Protein AF-Q08M78-F1 (afdb_monomer_lite)

Secondary structure (DSSP, 8-state):
----SSSPPS------SSSSSS-------SSS--------SSTTS---PPP-PPSS----SS-HHHHS-EEEEEEEE-S--GGGBSS--EEETTEEE----PPBSBSBTTEEEEE-TT-TTHHHHHHHHHEEEGGGTEEESSEEEEESS-TT--STTT-SSSEES-SSSTTS--EESEE-TT--EES--EEEEESSTTTTTTTSS-TTTT---------

Radius of gyration: 21.29 Å; chains: 1; bounding box: 48×62×45 Å

pLDDT: mean 77.02, std 20.0, range [26.12, 98.19]

Structure (mmCIF, N/CA/C/O backbone):
data_AF-Q08M78-F1
#
_entry.id   AF-Q08M78-F1
#
loop_
_atom_site.group_PDB
_atom_site.id
_atom_site.type_symbol
_atom_site.label_atom_id
_atom_site.label_alt_id
_atom_site.label_comp_id
_atom_site.label_asym_id
_atom_site.label_entity_id
_atom_site.label_seq_id
_atom_site.pdbx_PDB_ins_code
_atom_site.Cartn_x
_atom_site.Cartn_y
_atom_site.Cartn_z
_atom_site.occupancy
_atom_site.B_iso_or_equiv
_atom_site.auth_seq_id
_atom_site.auth_comp_id
_atom_site.auth_asym_id
_atom_site.auth_atom_id
_atom_site.pdbx_PDB_model_num
ATOM 1 N N . CYS A 1 1 ? -11.935 13.602 24.716 1.00 31.08 1 CYS A N 1
ATOM 2 C CA . CYS A 1 1 ? -10.629 13.029 24.350 1.00 31.08 1 CYS A CA 1
ATOM 3 C C . CYS A 1 1 ? -9.732 14.173 23.914 1.00 31.08 1 CYS A C 1
ATOM 5 O O . CYS A 1 1 ? -10.159 14.971 23.088 1.00 31.08 1 CYS A O 1
ATOM 7 N N . ASN A 1 2 ? -8.574 14.328 24.555 1.00 26.12 2 ASN A N 1
ATOM 8 C CA . ASN A 1 2 ? -7.599 15.345 24.181 1.00 26.12 2 ASN A CA 1
ATOM 9 C C . ASN A 1 2 ? -6.792 14.745 23.025 1.00 26.12 2 ASN A C 1
ATOM 11 O O . ASN A 1 2 ? -5.938 13.895 23.253 1.00 26.12 2 ASN A O 1
ATOM 15 N N . HIS A 1 3 ? -7.174 15.070 21.792 1.00 33.94 3 HIS A N 1
ATOM 16 C CA . HIS A 1 3 ? -6.459 14.629 20.598 1.00 33.94 3 HIS A CA 1
ATOM 17 C C . HIS A 1 3 ? -5.293 15.594 20.401 1.00 33.94 3 HIS A C 1
ATOM 19 O O . HIS A 1 3 ? -5.475 16.701 19.905 1.00 33.94 3 HIS A O 1
ATOM 25 N N . SER A 1 4 ? -4.111 15.212 20.874 1.00 33.28 4 SER A N 1
ATOM 26 C CA . SER A 1 4 ? -2.884 16.014 20.823 1.00 33.28 4 SER A CA 1
ATOM 27 C C . SER A 1 4 ? -2.234 16.080 19.433 1.00 33.28 4 SER A C 1
ATOM 29 O O . SER A 1 4 ? -1.039 16.339 19.341 1.00 33.28 4 SER A O 1
ATOM 31 N N . ASP A 1 5 ? -3.004 15.905 18.358 1.00 43.91 5 ASP A N 1
ATOM 32 C CA . ASP A 1 5 ? -2.502 15.914 16.985 1.00 43.91 5 ASP A CA 1
ATOM 33 C C . ASP A 1 5 ? -3.075 17.087 16.192 1.00 43.91 5 ASP A C 1
ATOM 35 O O . ASP A 1 5 ? -4.264 17.392 16.238 1.00 43.91 5 ASP A O 1
ATOM 39 N N . ALA A 1 6 ? -2.202 17.750 15.434 1.00 45.41 6 ALA A N 1
ATOM 40 C CA . ALA A 1 6 ? -2.459 18.973 14.674 1.00 45.41 6 ALA A CA 1
ATOM 41 C C . ALA A 1 6 ? -3.387 18.797 13.446 1.00 45.41 6 ALA A C 1
ATOM 43 O O . ALA A 1 6 ? -3.328 19.596 12.508 1.00 45.41 6 ALA A O 1
ATOM 44 N N . ALA A 1 7 ? -4.236 17.767 13.424 1.00 42.34 7 ALA A N 1
ATOM 45 C CA . ALA A 1 7 ? -5.315 17.648 12.456 1.00 42.34 7 ALA A CA 1
ATOM 46 C C . ALA A 1 7 ? -6.571 18.314 13.046 1.00 42.34 7 ALA A C 1
ATOM 48 O O . ALA A 1 7 ? -7.037 17.893 14.107 1.00 42.34 7 ALA A O 1
ATOM 49 N N . PRO A 1 8 ? -7.124 19.365 12.410 1.00 38.44 8 PRO A N 1
ATOM 50 C CA . PRO A 1 8 ? -8.350 19.974 12.902 1.00 38.44 8 PRO A CA 1
ATOM 51 C C . PRO A 1 8 ? -9.459 18.908 12.937 1.00 38.44 8 PRO A C 1
ATOM 53 O O . PRO A 1 8 ? -9.607 18.165 11.963 1.00 38.44 8 PRO A O 1
ATOM 56 N N . PRO A 1 9 ? -10.224 18.791 14.039 1.00 41.59 9 PRO A N 1
ATOM 57 C CA . PRO A 1 9 ? -11.303 17.814 14.139 1.00 41.59 9 PRO A CA 1
ATOM 58 C C . PRO A 1 9 ? -12.280 17.992 12.968 1.00 41.59 9 PRO A C 1
ATOM 60 O O . PRO A 1 9 ? -12.693 19.117 12.691 1.00 41.59 9 PRO A O 1
ATOM 63 N N . LEU A 1 10 ? -12.669 16.884 12.311 1.00 44.69 10 LEU A N 1
ATOM 64 C CA . LEU A 1 10 ? -13.596 16.862 11.158 1.00 44.69 10 LEU A CA 1
ATOM 65 C C . LEU A 1 10 ? -14.871 17.685 11.423 1.00 44.69 10 LEU A C 1
ATOM 67 O O . LEU A 1 10 ? -15.385 18.361 10.537 1.00 44.69 10 LEU A O 1
ATOM 71 N N . ALA A 1 11 ? -15.339 17.636 12.670 1.00 42.59 11 ALA A N 1
ATOM 72 C CA . ALA A 1 11 ? -16.104 18.657 13.373 1.00 42.59 11 ALA A CA 1
ATOM 73 C C . ALA A 1 11 ? -16.166 18.239 14.854 1.00 42.59 11 ALA A C 1
ATOM 75 O O . ALA A 1 11 ? -16.338 17.058 15.155 1.00 42.59 11 ALA A O 1
ATOM 76 N N . GLN A 1 12 ? -16.075 19.181 15.795 1.00 40.78 12 GLN A N 1
ATOM 77 C CA . GLN A 1 12 ? -16.478 18.953 17.186 1.00 40.78 12 GLN A CA 1
ATOM 78 C C . GLN A 1 12 ? -17.570 19.966 17.512 1.00 40.78 12 GLN A C 1
ATOM 80 O O . GLN A 1 12 ? -17.320 21.166 17.556 1.00 40.78 12 GLN A O 1
ATOM 85 N N . SER A 1 13 ? -18.798 19.487 17.696 1.00 40.72 13 SER A N 1
ATOM 86 C CA . SER A 1 13 ? -19.936 20.327 18.060 1.00 40.72 13 SER A CA 1
ATOM 87 C C . SER A 1 13 ? -20.569 19.793 19.336 1.00 40.72 13 SER A C 1
ATOM 89 O O . SER A 1 13 ? -20.851 18.602 19.445 1.00 40.72 13 SER A O 1
ATOM 91 N N . ALA A 1 14 ? -20.791 20.686 20.296 1.00 40.28 14 ALA A N 1
ATOM 92 C CA . ALA A 1 14 ? -21.739 20.492 21.380 1.00 40.28 14 ALA A CA 1
ATOM 93 C C . ALA A 1 14 ? -22.957 21.360 21.037 1.00 40.28 14 ALA A C 1
ATOM 95 O O . ALA A 1 14 ? -22.934 22.571 21.247 1.00 40.28 14 ALA A O 1
ATOM 96 N N . GLY A 1 15 ? -23.983 20.771 20.415 1.00 39.97 15 GLY A N 1
ATOM 97 C CA . GLY A 1 15 ? -25.080 21.552 19.841 1.00 39.97 15 GLY A CA 1
ATOM 98 C C . GLY A 1 15 ? -26.332 20.744 19.501 1.00 39.97 15 GLY A C 1
ATOM 99 O O . GLY A 1 15 ? -26.271 19.578 19.109 1.00 39.97 15 GLY A O 1
ATOM 100 N N . SER A 1 16 ? -27.479 21.401 19.676 1.00 44.47 16 SER A N 1
ATOM 101 C CA . SER A 1 16 ? -28.828 20.868 19.906 1.00 44.47 16 SER A CA 1
ATOM 102 C C . SER A 1 16 ? -29.602 20.443 18.651 1.00 44.47 16 SER A C 1
ATOM 104 O O . SER A 1 16 ? -30.757 20.830 18.470 1.00 44.47 16 SER A O 1
ATOM 106 N N . CYS A 1 17 ? -29.015 19.629 17.774 1.00 45.56 17 CYS A N 1
ATOM 107 C CA . CYS A 1 17 ? -29.814 18.914 16.768 1.00 45.56 17 CYS A CA 1
ATOM 108 C C . CYS A 1 17 ? -30.304 17.584 17.355 1.00 45.56 17 CYS A C 1
ATOM 110 O O . CYS A 1 17 ? -29.845 16.505 16.997 1.00 45.56 17 CYS A O 1
ATOM 112 N N . GLY A 1 18 ? -31.213 17.685 18.323 1.00 49.59 18 GLY A N 1
ATOM 113 C CA . GLY A 1 18 ? -31.758 16.557 19.071 1.00 49.59 18 GLY A CA 1
ATOM 114 C C . GLY A 1 18 ? -32.113 16.964 20.497 1.00 49.59 18 GLY A C 1
ATOM 115 O O . GLY A 1 18 ? -31.443 17.794 21.099 1.00 49.59 18 GLY A O 1
ATOM 116 N N . THR A 1 19 ? -33.181 16.390 21.047 1.00 51.84 19 THR A N 1
ATOM 117 C CA . THR A 1 19 ? -33.638 16.665 22.422 1.00 51.84 19 THR A CA 1
ATOM 118 C C . THR A 1 19 ? -32.844 15.898 23.485 1.00 51.84 19 THR A C 1
ATOM 120 O O . THR A 1 19 ? -33.112 16.046 24.671 1.00 51.84 19 THR A O 1
ATOM 123 N N . SER A 1 20 ? -31.889 15.059 23.078 1.00 55.53 20 SER A N 1
ATOM 124 C CA . SER A 1 20 ? -31.135 14.149 23.944 1.00 55.53 20 SER A CA 1
ATOM 125 C C . SER A 1 20 ? -29.633 14.288 23.680 1.00 55.53 20 SER A C 1
ATOM 127 O O . SER A 1 20 ? -29.165 13.965 22.589 1.00 55.53 20 SER A O 1
ATOM 129 N N . LEU A 1 21 ? -28.903 14.790 24.680 1.00 55.25 21 LEU A N 1
ATOM 130 C CA . LEU A 1 21 ? -27.445 14.940 24.681 1.00 55.25 21 LEU A CA 1
ATOM 131 C C . LEU A 1 21 ? -26.761 13.621 25.099 1.00 55.25 21 LEU A C 1
ATOM 133 O O . LEU A 1 21 ? -27.308 12.918 25.952 1.00 55.25 21 LEU A O 1
ATOM 137 N N . PRO A 1 22 ? -25.563 13.296 24.571 1.00 54.47 22 PRO A N 1
ATOM 138 C CA . PRO A 1 22 ? -24.779 14.067 23.601 1.00 54.47 22 PRO A CA 1
ATOM 139 C C . PRO A 1 22 ? -25.290 13.896 22.158 1.00 54.47 22 PRO A C 1
ATOM 141 O O . PRO A 1 22 ? -25.568 12.785 21.713 1.00 54.47 22 PRO A O 1
ATOM 144 N N . SER A 1 23 ? -25.382 15.003 21.415 1.00 57.56 23 SER A N 1
ATOM 145 C CA . SER A 1 23 ? -25.781 15.041 20.001 1.00 57.56 23 SER A CA 1
ATOM 146 C C . SER A 1 23 ? -24.670 15.635 19.135 1.00 57.56 23 SER A C 1
ATOM 148 O O . SER A 1 23 ? -23.994 16.571 19.556 1.00 57.56 23 SER A O 1
ATOM 150 N N . VAL A 1 24 ? -24.516 15.116 17.913 1.00 56.53 24 VAL A N 1
ATOM 151 C CA . VAL A 1 24 ? -23.613 15.641 16.875 1.00 56.53 24 VAL A CA 1
ATOM 152 C C . VAL A 1 24 ? -24.447 16.040 15.657 1.00 56.53 24 VAL A C 1
ATOM 154 O O . VAL A 1 24 ? -25.338 15.296 15.252 1.00 56.53 24 VAL A O 1
ATOM 157 N N . ALA A 1 25 ? -24.159 17.208 15.082 1.00 58.22 25 ALA A N 1
ATOM 158 C CA . ALA A 1 25 ? -24.806 17.723 13.877 1.00 58.22 25 ALA A CA 1
ATOM 159 C C . ALA A 1 25 ? -23.769 17.901 12.762 1.00 58.22 25 ALA A C 1
ATOM 161 O O . ALA A 1 25 ? -22.696 18.450 13.003 1.00 58.22 25 ALA A O 1
ATOM 162 N N . PHE A 1 26 ? -24.102 17.464 11.551 1.00 56.84 26 PHE A N 1
ATOM 163 C CA . PHE A 1 26 ? -23.336 17.709 10.329 1.00 56.84 26 PHE A CA 1
ATOM 164 C C . PHE A 1 26 ? -24.323 17.842 9.165 1.00 56.84 26 PHE A C 1
ATOM 166 O O . PHE A 1 26 ? -25.472 17.403 9.275 1.00 56.84 26 PHE A O 1
ATOM 173 N N . THR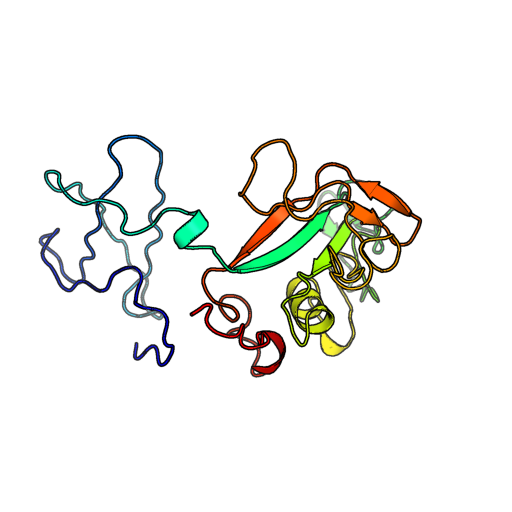 A 1 27 ? -23.888 18.427 8.052 1.00 55.00 27 THR A N 1
ATOM 174 C CA . THR A 1 27 ? -24.775 18.656 6.909 1.00 55.00 27 THR A CA 1
ATOM 175 C C . THR A 1 27 ? -24.336 17.888 5.678 1.00 55.00 27 THR A C 1
ATOM 177 O O . THR A 1 27 ? -23.150 17.747 5.391 1.00 55.00 27 THR A O 1
ATOM 180 N N . CYS A 1 28 ? -25.327 17.373 4.960 1.00 51.00 28 CYS A N 1
ATOM 181 C CA . CYS A 1 28 ? -25.142 16.557 3.771 1.00 51.00 28 CYS A CA 1
ATOM 182 C C . CYS A 1 28 ? -25.089 17.441 2.510 1.00 51.00 28 CYS A C 1
ATOM 184 O O . CYS A 1 28 ? -25.785 18.460 2.458 1.00 51.00 28 CYS A O 1
ATOM 186 N N . PRO A 1 29 ? -24.319 17.061 1.474 1.00 49.50 29 PRO A N 1
ATOM 187 C CA . PRO A 1 29 ? -24.377 17.722 0.172 1.00 49.50 29 PRO A CA 1
ATOM 188 C C . PRO A 1 29 ? -25.769 17.593 -0.474 1.00 49.50 29 PRO A C 1
ATOM 190 O O . PRO A 1 29 ? -26.540 16.689 -0.159 1.00 49.50 29 PRO A O 1
ATOM 193 N N . ALA A 1 30 ? -26.088 18.493 -1.414 1.00 48.00 30 ALA A N 1
ATOM 194 C CA . ALA A 1 30 ? -27.404 18.568 -2.069 1.00 48.00 30 ALA A CA 1
ATOM 195 C C . ALA A 1 30 ? -27.796 17.301 -2.862 1.00 48.00 30 ALA A C 1
ATOM 197 O O . ALA A 1 30 ? -28.965 17.124 -3.204 1.00 48.00 30 ALA A O 1
ATOM 198 N N . LYS A 1 31 ? -26.820 16.444 -3.185 1.00 44.78 31 LYS A N 1
ATOM 199 C CA . LYS A 1 31 ? -26.973 15.141 -3.845 1.00 44.78 31 LYS A CA 1
ATOM 200 C C . LYS A 1 31 ? -25.884 14.188 -3.337 1.00 44.78 31 LYS A C 1
ATOM 202 O O . LYS A 1 31 ? -24.829 14.651 -2.912 1.00 44.78 31 LYS A O 1
ATOM 207 N N . GLY A 1 32 ? -26.124 12.882 -3.446 1.00 51.62 32 GLY A N 1
ATOM 208 C CA . GLY A 1 32 ? -25.173 11.825 -3.084 1.00 51.62 32 GLY A CA 1
ATOM 209 C C . GLY A 1 32 ? -25.678 10.918 -1.963 1.00 51.62 32 GLY A C 1
ATOM 210 O O . GLY A 1 32 ? -26.741 11.151 -1.388 1.00 51.62 32 GLY A O 1
ATOM 211 N N . TYR A 1 33 ? -24.904 9.878 -1.669 1.00 50.50 33 TYR A N 1
ATOM 212 C CA . TYR A 1 33 ? -25.104 9.007 -0.513 1.00 50.50 33 TYR A CA 1
ATOM 213 C C . TYR A 1 33 ? -24.062 9.353 0.549 1.00 50.50 33 TYR A C 1
ATOM 215 O O . TYR A 1 33 ? -22.931 9.700 0.220 1.00 50.50 33 TYR A O 1
ATOM 223 N N . PHE A 1 34 ? -24.435 9.257 1.821 1.00 52.12 34 PHE A N 1
ATOM 224 C CA . PHE A 1 34 ? -23.521 9.441 2.944 1.00 52.12 34 PHE A CA 1
ATOM 225 C C . PHE A 1 34 ? -23.763 8.345 3.980 1.00 52.12 34 PHE A C 1
ATOM 227 O O . PHE A 1 34 ? -24.873 7.826 4.101 1.00 52.12 34 PHE A O 1
ATOM 234 N N . ASN A 1 35 ? -22.721 8.014 4.739 1.00 56.31 35 ASN A N 1
ATOM 235 C CA . ASN A 1 35 ? -22.778 7.032 5.814 1.00 56.31 35 ASN A CA 1
ATOM 236 C C . ASN A 1 35 ? -22.476 7.716 7.146 1.00 56.31 35 ASN A C 1
ATOM 238 O O . ASN A 1 35 ? -21.598 8.570 7.230 1.00 56.31 35 ASN A O 1
ATOM 242 N N . VAL A 1 36 ? -23.198 7.327 8.195 1.00 59.28 36 VAL A N 1
ATOM 243 C CA . VAL A 1 36 ? -23.000 7.845 9.553 1.00 59.28 36 VAL A CA 1
ATOM 244 C C . VAL A 1 36 ? -22.576 6.694 10.442 1.00 59.28 36 VAL A C 1
ATOM 246 O O . VAL A 1 36 ? -23.375 5.804 10.731 1.00 59.28 36 VAL A O 1
ATOM 249 N N . MET A 1 37 ? -21.329 6.725 10.902 1.00 61.25 37 MET A N 1
ATOM 250 C CA . MET A 1 37 ? -20.863 5.830 11.955 1.00 61.25 37 MET A CA 1
ATOM 251 C C . MET A 1 37 ? -21.084 6.502 13.307 1.00 61.25 37 MET A C 1
ATOM 253 O O . MET A 1 37 ? -20.760 7.673 13.497 1.00 61.25 37 MET A O 1
ATOM 257 N N . LYS A 1 38 ? -21.675 5.766 14.245 1.00 65.44 38 LYS A N 1
ATOM 258 C CA . LYS A 1 38 ? -21.949 6.235 15.604 1.00 65.44 38 LYS A CA 1
ATOM 259 C C . LYS A 1 38 ? -21.245 5.329 16.600 1.00 65.44 38 LYS A C 1
ATOM 261 O O . LYS A 1 38 ? -21.284 4.111 16.451 1.00 65.44 38 LYS A O 1
ATOM 266 N N . ALA A 1 39 ? -20.674 5.930 17.634 1.00 60.97 39 ALA A N 1
ATOM 267 C CA . ALA A 1 39 ? -20.147 5.224 18.788 1.00 60.97 39 ALA A CA 1
ATOM 268 C C . ALA A 1 39 ? -20.688 5.868 20.076 1.00 60.97 39 ALA A C 1
ATOM 270 O O . ALA A 1 39 ? -21.006 7.062 20.084 1.00 60.97 39 ALA A O 1
ATOM 271 N N . PRO A 1 40 ? -20.827 5.100 21.164 1.00 62.25 40 PRO A N 1
ATOM 272 C CA . PRO A 1 40 ? -21.152 5.637 22.480 1.00 62.25 40 PRO A CA 1
ATOM 273 C C . PRO A 1 40 ? -20.070 6.617 22.956 1.00 62.25 40 PRO A C 1
ATOM 275 O O . PRO A 1 40 ? -18.884 6.392 22.735 1.00 62.25 40 PRO A O 1
ATOM 278 N N . TYR A 1 41 ? -20.469 7.694 23.643 1.00 57.19 41 TYR A N 1
ATOM 279 C CA . TYR A 1 41 ? -19.526 8.673 24.215 1.00 57.19 41 TYR A CA 1
ATOM 280 C C . TYR A 1 41 ? -18.533 8.031 25.200 1.00 57.19 41 TYR A C 1
ATOM 282 O O . TYR A 1 41 ? -17.401 8.487 25.336 1.00 57.19 41 TYR A O 1
ATOM 290 N N . ASN A 1 42 ? -18.961 6.964 25.874 1.00 62.78 42 ASN A N 1
ATOM 291 C CA . ASN A 1 42 ? -18.115 6.118 26.699 1.00 62.78 42 ASN A CA 1
ATOM 292 C C . ASN A 1 42 ? -17.987 4.748 26.023 1.00 62.78 42 ASN A C 1
ATOM 294 O O . ASN A 1 42 ? -18.993 4.060 25.858 1.00 62.78 42 ASN A O 1
ATOM 298 N N . SER A 1 43 ? -16.763 4.356 25.672 1.00 62.31 43 SER A N 1
ATOM 299 C CA . SER A 1 43 ? -16.451 3.102 24.976 1.00 62.31 43 SER A CA 1
ATOM 300 C C . SER A 1 43 ? -16.807 1.838 25.766 1.00 62.31 43 SER A C 1
ATOM 302 O O . SER A 1 43 ? -16.869 0.763 25.178 1.00 62.31 43 SER A O 1
ATOM 304 N N . THR A 1 44 ? -17.077 1.946 27.072 1.00 70.31 44 THR A N 1
ATOM 305 C CA . THR A 1 44 ? -17.549 0.821 27.898 1.00 70.31 44 THR A CA 1
ATOM 306 C C . THR A 1 44 ? -19.068 0.651 27.890 1.00 70.31 44 THR A C 1
ATOM 308 O O . THR A 1 44 ? -19.580 -0.331 28.425 1.00 70.31 44 THR A O 1
ATOM 311 N N . LEU A 1 45 ? -19.806 1.595 27.300 1.00 62.69 45 LEU A N 1
ATOM 312 C CA . LEU A 1 45 ? -21.262 1.555 27.221 1.00 62.69 45 LEU A CA 1
ATOM 313 C C . LEU A 1 45 ? -21.710 1.091 25.839 1.00 62.69 45 LEU A C 1
ATOM 315 O O . LEU A 1 45 ? -21.079 1.395 24.836 1.00 62.69 45 LEU A O 1
ATOM 319 N N . THR A 1 46 ? -22.851 0.411 25.774 1.00 63.12 46 THR A N 1
ATOM 320 C CA . THR A 1 46 ? -23.604 0.207 24.531 1.00 63.12 46 THR A CA 1
ATOM 321 C C . THR A 1 46 ? -24.635 1.324 24.398 1.00 63.12 46 THR A C 1
ATOM 323 O O . THR A 1 46 ? -25.320 1.665 25.359 1.00 63.12 46 THR A O 1
ATOM 326 N N . GLY A 1 47 ? -24.750 1.926 23.214 1.00 60.88 47 GLY A N 1
ATOM 327 C CA . GLY A 1 47 ? -25.640 3.066 23.001 1.00 60.88 47 GLY A CA 1
ATOM 328 C C . GLY A 1 47 ? -26.197 3.126 21.586 1.00 60.88 47 GLY A C 1
ATOM 329 O O . GLY A 1 47 ? -25.520 2.801 20.613 1.00 60.88 47 GLY A O 1
ATOM 330 N N . THR A 1 48 ? -27.446 3.572 21.465 1.00 57.53 48 THR A N 1
ATOM 331 C CA . THR A 1 48 ? -28.121 3.794 20.184 1.00 57.53 48 THR A CA 1
ATOM 332 C C . THR A 1 48 ? -28.259 5.292 19.924 1.00 57.53 48 THR A C 1
ATOM 334 O O . THR A 1 48 ? -28.952 5.978 20.668 1.00 57.53 48 THR A O 1
ATOM 337 N N . ALA A 1 49 ? -27.661 5.815 18.849 1.00 59.31 49 ALA A N 1
ATOM 338 C CA . ALA A 1 49 ? -27.971 7.173 18.379 1.00 59.31 49 ALA A CA 1
ATOM 339 C C . ALA A 1 49 ? -29.136 7.152 17.380 1.00 59.31 49 ALA A C 1
ATOM 341 O O . ALA A 1 49 ? -29.216 6.248 16.542 1.00 59.31 49 ALA A O 1
ATOM 342 N N . THR A 1 50 ? -30.008 8.155 17.458 1.00 58.81 50 THR A N 1
ATOM 343 C CA . THR A 1 50 ? -31.091 8.382 16.492 1.00 58.81 50 THR A CA 1
ATOM 344 C C . THR A 1 50 ? -30.676 9.519 15.568 1.00 58.81 50 THR A C 1
ATOM 346 O O . THR A 1 50 ? -30.384 10.612 16.045 1.00 58.81 50 THR A O 1
ATOM 349 N N . VAL A 1 51 ? -30.634 9.270 14.259 1.00 57.81 51 VAL A N 1
ATOM 350 C CA . VAL A 1 51 ? -30.284 10.291 13.260 1.00 57.81 51 VAL A CA 1
ATOM 351 C C . VAL A 1 51 ? -31.548 11.071 12.896 1.00 57.81 51 VAL A C 1
ATOM 353 O O . VAL A 1 51 ? -32.571 10.469 12.572 1.00 57.81 51 VAL A O 1
ATOM 356 N N . LYS A 1 52 ? -31.493 12.406 12.954 1.00 57.66 52 LYS A N 1
ATOM 357 C CA . LYS A 1 52 ? -32.567 13.298 12.490 1.00 57.66 52 LYS A CA 1
ATOM 358 C C . LYS A 1 52 ? -32.000 14.316 11.505 1.00 57.66 52 LYS A C 1
ATOM 360 O O . LYS A 1 52 ? -30.953 14.897 11.769 1.00 57.66 52 LYS A O 1
ATOM 365 N N . ALA A 1 53 ? -32.703 14.549 10.399 1.00 55.47 53 ALA A N 1
ATOM 366 C CA . ALA A 1 53 ? -32.368 15.616 9.462 1.00 55.47 53 ALA A CA 1
ATOM 367 C C . ALA A 1 53 ? -32.855 16.968 10.013 1.00 55.47 53 ALA A C 1
ATOM 369 O O . ALA A 1 53 ? -34.026 17.102 10.373 1.00 55.47 53 ALA A O 1
ATOM 370 N N . ALA A 1 54 ? -31.962 17.954 10.092 1.00 52.62 54 ALA A N 1
ATOM 371 C CA . ALA A 1 54 ? -32.306 19.343 10.397 1.00 52.62 54 ALA A CA 1
ATOM 372 C C . ALA A 1 54 ? -32.533 20.142 9.091 1.00 52.62 54 ALA A C 1
ATOM 374 O O . ALA A 1 54 ? -31.981 19.759 8.055 1.00 52.62 54 ALA A O 1
ATOM 375 N N . PRO A 1 55 ? -33.323 21.237 9.104 1.00 48.66 55 PRO A N 1
ATOM 376 C CA . PRO A 1 55 ? -33.488 22.113 7.944 1.00 48.66 55 PRO A CA 1
ATOM 377 C C . PRO A 1 55 ? -32.142 22.660 7.446 1.00 48.66 55 PRO A C 1
ATOM 379 O O . PRO A 1 55 ? -31.250 22.980 8.227 1.00 48.66 55 PRO A O 1
ATOM 382 N N . SER A 1 56 ? -32.007 22.720 6.125 1.00 52.28 56 SER A N 1
ATOM 383 C CA . SER A 1 56 ? -30.755 22.808 5.374 1.00 52.28 56 SER A CA 1
ATOM 384 C C . SER A 1 56 ? -29.996 24.133 5.500 1.00 52.28 56 SER A C 1
ATOM 386 O O . SER A 1 56 ? -30.530 25.165 5.104 1.00 52.28 56 SER A O 1
ATOM 388 N N . SER A 1 57 ? -28.712 24.061 5.872 1.00 48.41 57 SER A N 1
ATOM 389 C CA . SER A 1 57 ? -27.594 24.699 5.146 1.00 48.41 57 SER A CA 1
ATOM 390 C C . SER A 1 57 ? -26.258 24.435 5.857 1.00 48.41 57 SER A C 1
ATOM 392 O O . SER A 1 57 ? -25.902 25.125 6.806 1.00 48.41 57 SER A O 1
ATOM 394 N N . ALA A 1 58 ? -25.483 23.459 5.396 1.00 44.28 58 ALA A N 1
ATOM 395 C CA . ALA A 1 58 ? -24.031 23.480 5.530 1.00 44.28 58 ALA A CA 1
ATOM 396 C C . ALA A 1 58 ? -23.422 22.573 4.457 1.00 44.28 58 ALA A C 1
ATOM 398 O O . ALA A 1 58 ? -24.022 21.590 4.028 1.00 44.28 58 ALA A O 1
ATOM 399 N N . GLN A 1 59 ? -22.246 22.942 3.983 1.00 43.12 59 GLN A N 1
ATOM 400 C CA . GLN A 1 59 ? -21.450 22.105 3.100 1.00 43.12 59 GLN A CA 1
ATOM 401 C C . GLN A 1 59 ? -20.642 21.121 3.945 1.00 43.12 59 GLN A C 1
ATOM 403 O O . GLN A 1 59 ? -20.246 21.439 5.067 1.00 43.12 59 GLN A O 1
ATOM 408 N N . TYR A 1 60 ? -20.364 19.943 3.386 1.00 42.03 60 TYR A N 1
ATOM 409 C CA . TYR A 1 60 ? -19.251 19.126 3.860 1.00 42.03 60 TYR A CA 1
ATOM 410 C C . TYR A 1 60 ? -17.991 20.002 3.781 1.00 42.03 60 TYR A C 1
ATOM 412 O O . TYR A 1 60 ? -17.771 20.602 2.725 1.00 42.03 60 TYR A O 1
ATOM 420 N N . PRO A 1 61 ? -17.208 20.164 4.860 1.00 56.72 61 PRO A N 1
ATOM 421 C CA . PRO A 1 61 ? -16.195 21.214 4.893 1.00 56.72 61 PRO A CA 1
ATOM 422 C C . PRO A 1 61 ? -15.085 21.002 3.855 1.00 56.72 61 PRO A C 1
ATOM 424 O O . PRO A 1 61 ? -14.427 21.972 3.494 1.00 56.72 61 PRO A O 1
ATOM 427 N N . LEU A 1 62 ? -14.891 19.772 3.354 1.00 59.22 62 LEU A N 1
ATOM 428 C CA . LEU A 1 62 ? -13.830 19.395 2.419 1.00 59.22 62 LEU A CA 1
ATOM 429 C C . LEU A 1 62 ? -14.291 18.255 1.485 1.00 59.22 62 LEU A C 1
ATOM 431 O O . LEU A 1 62 ? -15.131 17.442 1.866 1.00 59.22 62 LEU A O 1
ATOM 435 N N . SER A 1 63 ? -13.758 18.190 0.260 1.00 71.00 63 SER A N 1
ATOM 436 C CA . SER A 1 63 ? -13.940 17.034 -0.637 1.00 71.00 63 SER A CA 1
ATOM 437 C C . SER A 1 63 ? -13.264 15.775 -0.070 1.00 71.00 63 SER A C 1
ATOM 439 O O . SER A 1 63 ? -12.430 15.869 0.833 1.00 71.00 63 SER A O 1
ATOM 441 N N . GLU A 1 64 ? -13.583 14.591 -0.604 1.00 69.94 64 GLU A N 1
ATOM 442 C CA . GLU A 1 64 ? -12.891 13.342 -0.240 1.00 69.94 64 GLU A CA 1
ATOM 443 C C . GLU A 1 64 ? -11.378 13.466 -0.453 1.00 69.94 64 GLU A C 1
ATOM 445 O O . GLU A 1 64 ? -10.621 13.219 0.477 1.00 69.94 64 GLU A O 1
ATOM 450 N N . ALA A 1 65 ? -10.953 14.006 -1.599 1.00 72.81 65 ALA A N 1
ATOM 451 C CA . ALA A 1 65 ? -9.548 14.306 -1.887 1.00 72.81 65 ALA A CA 1
ATOM 452 C C . ALA A 1 65 ? -8.908 15.278 -0.874 1.00 72.81 65 ALA A C 1
ATOM 454 O O . ALA A 1 65 ? -7.724 15.181 -0.561 1.00 72.81 65 ALA A O 1
ATOM 455 N N . ALA A 1 66 ? -9.683 16.218 -0.324 1.00 71.69 66 ALA A N 1
ATOM 456 C CA . ALA A 1 66 ? -9.197 17.132 0.707 1.00 71.69 66 ALA A CA 1
ATOM 457 C C . ALA A 1 66 ? -9.202 16.513 2.121 1.00 71.69 66 ALA A C 1
ATOM 459 O O . ALA A 1 66 ? -8.498 17.010 3.004 1.00 71.69 66 ALA A O 1
ATOM 460 N N . THR A 1 67 ? -9.959 15.432 2.326 1.00 79.06 67 THR A N 1
ATOM 461 C CA . THR A 1 67 ? -10.026 14.669 3.582 1.00 79.06 67 THR A CA 1
ATOM 462 C C . THR A 1 67 ? -8.944 13.588 3.614 1.00 79.06 67 THR A C 1
ATOM 464 O O . THR A 1 67 ? -8.134 13.548 4.533 1.00 79.06 67 THR A O 1
ATOM 467 N N . PHE A 1 68 ? -8.869 12.757 2.576 1.00 84.69 68 PHE A N 1
ATOM 468 C CA . PHE A 1 68 ? -7.911 11.666 2.419 1.00 84.69 68 PHE A CA 1
ATOM 469 C C . PHE A 1 68 ? -6.817 12.070 1.437 1.00 84.69 68 PHE A C 1
ATOM 471 O O . PHE A 1 68 ? -6.784 11.665 0.282 1.00 84.69 68 PHE A O 1
ATOM 478 N N . ARG A 1 69 ? -5.919 12.928 1.911 1.00 83.50 69 ARG A N 1
ATOM 479 C CA . ARG A 1 69 ? -4.855 13.515 1.084 1.00 83.50 69 ARG A CA 1
ATOM 480 C C . ARG A 1 69 ? -3.556 12.713 1.075 1.00 83.50 69 ARG A C 1
ATOM 482 O O . ARG A 1 69 ? -2.656 13.025 0.303 1.00 83.50 69 ARG A O 1
ATOM 489 N N . MET A 1 70 ? -3.394 11.754 1.987 1.00 87.88 70 MET A N 1
ATOM 490 C CA . MET A 1 70 ? -2.134 11.028 2.128 1.00 87.88 70 MET A CA 1
ATOM 491 C C . MET A 1 70 ? -2.205 9.670 1.472 1.00 87.88 70 MET A C 1
ATOM 493 O O . MET A 1 70 ? -2.763 8.742 2.041 1.00 87.88 70 MET A O 1
ATOM 497 N N . ARG A 1 71 ? -1.566 9.545 0.311 1.00 92.81 71 ARG A N 1
ATOM 498 C CA . ARG A 1 71 ? -1.366 8.251 -0.332 1.00 92.81 71 ARG A CA 1
ATOM 499 C C . ARG A 1 71 ? -0.596 7.315 0.584 1.00 92.81 71 ARG A C 1
ATOM 501 O O . ARG A 1 71 ? 0.502 7.625 1.057 1.00 92.81 71 ARG A O 1
ATOM 508 N N . GLU A 1 72 ? -1.207 6.173 0.836 1.00 94.50 72 GLU A N 1
ATOM 509 C CA . GLU A 1 72 ? -0.610 5.069 1.566 1.00 94.50 72 GLU A CA 1
ATOM 510 C C . GLU A 1 72 ? 0.254 4.236 0.618 1.00 94.50 72 GLU A C 1
ATOM 512 O O . GLU A 1 72 ? 1.430 3.998 0.891 1.00 94.50 72 GLU A O 1
ATOM 517 N N . GLY A 1 73 ? -0.317 3.853 -0.522 1.00 96.19 73 GLY A N 1
ATOM 518 C CA . GLY A 1 73 ? 0.279 2.946 -1.490 1.00 96.19 73 GLY A CA 1
ATOM 519 C C . GLY A 1 73 ? -0.799 2.317 -2.366 1.00 96.19 73 GLY A C 1
ATOM 520 O O . GLY A 1 73 ? -1.871 2.899 -2.542 1.00 96.19 73 GLY A O 1
ATOM 521 N N . ALA A 1 74 ? -0.523 1.124 -2.889 1.00 97.69 74 ALA A N 1
ATOM 522 C CA . ALA A 1 74 ? -1.471 0.386 -3.715 1.00 97.69 74 ALA A CA 1
ATOM 523 C C . ALA A 1 74 ? -1.521 -1.097 -3.353 1.00 97.69 74 ALA A C 1
ATOM 525 O O . ALA A 1 74 ? -0.498 -1.703 -3.027 1.00 97.69 74 ALA A O 1
ATOM 526 N N . PHE A 1 75 ? -2.703 -1.691 -3.499 1.00 97.88 75 PHE A N 1
ATOM 527 C CA . PHE A 1 75 ? -2.960 -3.120 -3.340 1.00 97.88 75 PHE A CA 1
ATOM 528 C C . PHE A 1 75 ? -3.436 -3.707 -4.663 1.00 97.88 75 PHE A C 1
ATOM 530 O O . PHE A 1 75 ? -4.300 -3.139 -5.327 1.00 97.88 75 PHE A O 1
ATOM 537 N N . TYR A 1 76 ? -2.876 -4.839 -5.069 1.00 97.75 76 TYR A N 1
ATOM 538 C CA . TYR A 1 76 ? -3.153 -5.424 -6.379 1.00 97.75 76 TYR A CA 1
ATOM 539 C C . TYR A 1 76 ? -2.914 -6.927 -6.375 1.00 97.75 76 TYR A C 1
ATOM 541 O O . TYR A 1 76 ? -2.283 -7.465 -5.468 1.00 97.75 76 TYR A O 1
ATOM 549 N N . GLY A 1 77 ? -3.421 -7.614 -7.397 1.00 96.06 77 GLY A N 1
ATOM 550 C CA . GLY A 1 77 ? -3.339 -9.064 -7.477 1.00 96.06 77 GLY A CA 1
ATOM 551 C C . GLY A 1 77 ? -4.686 -9.757 -7.328 1.00 96.06 77 GLY A C 1
ATOM 552 O O . GLY A 1 77 ? -5.731 -9.214 -7.682 1.00 96.06 77 GLY A O 1
ATOM 553 N N . THR A 1 78 ? -4.657 -10.987 -6.820 1.00 93.31 78 THR A N 1
ATOM 554 C CA . THR A 1 78 ? -5.853 -11.795 -6.579 1.00 93.31 78 THR A CA 1
ATOM 555 C C . THR A 1 78 ? -5.708 -12.678 -5.345 1.00 93.31 78 THR A C 1
ATOM 557 O O . THR A 1 78 ? -4.664 -13.289 -5.112 1.00 93.31 78 THR A O 1
ATOM 560 N N . ILE A 1 79 ? -6.799 -12.782 -4.586 1.00 92.31 79 ILE A N 1
ATOM 561 C CA . ILE A 1 79 ? -6.967 -13.737 -3.480 1.00 92.31 79 ILE A CA 1
ATOM 562 C C . ILE A 1 79 ? -7.681 -15.023 -3.924 1.00 92.31 79 ILE A C 1
ATOM 564 O O . ILE A 1 79 ? -7.816 -15.960 -3.145 1.00 92.31 79 ILE A O 1
ATOM 568 N N . PHE A 1 80 ? -8.160 -15.068 -5.172 1.00 90.88 80 PHE A N 1
ATOM 569 C CA . PHE A 1 80 ? -9.035 -16.128 -5.683 1.00 90.88 80 PHE A CA 1
ATOM 570 C C . PHE A 1 80 ? -8.297 -17.205 -6.482 1.00 90.88 80 PHE A C 1
ATOM 572 O O . PHE A 1 80 ? -8.942 -18.040 -7.111 1.00 90.88 80 PHE A O 1
ATOM 579 N N . ASP A 1 81 ? -6.963 -17.192 -6.490 1.00 88.69 81 ASP A N 1
ATOM 580 C CA . ASP A 1 81 ? -6.186 -18.279 -7.078 1.00 88.69 81 ASP A CA 1
ATOM 581 C C . ASP A 1 81 ? -5.864 -19.335 -6.011 1.00 88.69 81 ASP A C 1
ATOM 583 O O . ASP A 1 81 ? -4.960 -19.118 -5.195 1.00 88.69 81 ASP A O 1
ATOM 587 N N . PRO A 1 82 ? -6.556 -20.489 -6.011 1.00 85.69 82 PRO A N 1
ATOM 588 C CA . PRO A 1 82 ? -6.324 -21.531 -5.018 1.00 85.69 82 PRO A CA 1
ATOM 589 C C . PRO A 1 82 ? -4.909 -22.118 -5.105 1.00 85.69 82 PRO A C 1
ATOM 591 O O . PRO A 1 82 ? -4.378 -22.569 -4.096 1.00 85.69 82 PRO A O 1
ATOM 594 N N . ASN A 1 83 ? -4.261 -22.066 -6.275 1.00 88.31 83 ASN A N 1
ATOM 595 C CA . ASN A 1 83 ? -2.893 -22.565 -6.446 1.00 88.31 83 ASN A CA 1
ATOM 596 C C . ASN A 1 83 ? -1.841 -21.592 -5.896 1.00 88.31 83 ASN A C 1
ATOM 598 O O . ASN A 1 83 ? -0.669 -21.945 -5.768 1.00 88.31 83 ASN A O 1
ATOM 602 N N . ALA A 1 84 ? -2.241 -20.356 -5.590 1.00 90.06 84 ALA A N 1
ATOM 603 C CA . ALA A 1 84 ? -1.379 -19.331 -5.017 1.00 90.06 84 ALA A CA 1
ATOM 604 C C . ALA A 1 84 ? -1.564 -19.177 -3.499 1.00 90.06 84 ALA A C 1
ATOM 606 O O . ALA A 1 84 ? -1.042 -18.224 -2.918 1.00 90.06 84 ALA A O 1
ATOM 607 N N . LEU A 1 85 ? -2.281 -20.093 -2.846 1.00 90.00 85 LEU A N 1
ATOM 608 C CA . LEU A 1 85 ? -2.451 -20.085 -1.399 1.00 90.00 85 LEU A CA 1
ATO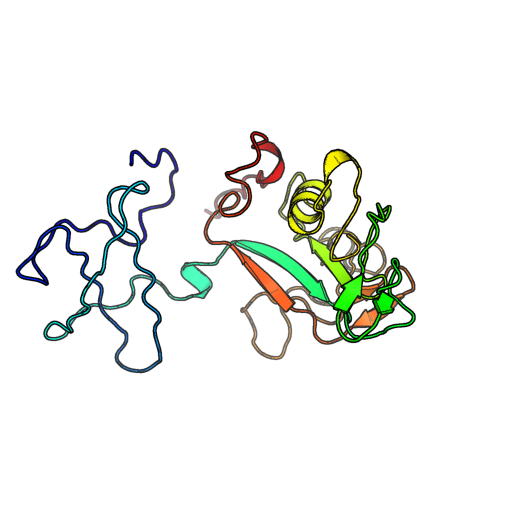M 609 C C . LEU A 1 85 ? -1.247 -20.753 -0.715 1.00 90.00 85 LEU A C 1
ATOM 611 O O . LEU A 1 85 ? -0.771 -21.804 -1.140 1.00 90.00 85 LEU A O 1
ATOM 615 N N . ALA A 1 86 ? -0.710 -20.125 0.330 1.00 86.94 86 ALA A N 1
ATOM 616 C CA . ALA A 1 86 ? 0.449 -20.643 1.060 1.00 86.94 86 ALA A CA 1
ATOM 617 C C . ALA A 1 86 ? 0.098 -21.657 2.160 1.00 86.94 86 ALA A C 1
ATOM 619 O O . ALA A 1 86 ? 0.996 -22.339 2.651 1.00 86.94 86 ALA A O 1
ATOM 620 N N . ALA A 1 87 ? -1.176 -21.726 2.536 1.00 81.19 87 ALA A N 1
ATOM 621 C CA . ALA A 1 87 ? -1.725 -22.602 3.562 1.00 81.19 87 ALA A CA 1
ATOM 622 C C . ALA A 1 87 ? -2.899 -23.386 2.968 1.00 81.19 87 ALA A C 1
ATOM 624 O O . ALA A 1 87 ? -3.679 -22.833 2.196 1.00 81.19 87 ALA A O 1
ATOM 625 N N . GLU A 1 88 ? -3.042 -24.661 3.313 1.00 71.94 88 GLU A N 1
ATOM 626 C CA . GLU A 1 88 ? -4.174 -25.463 2.846 1.00 71.94 88 GLU A CA 1
ATOM 627 C C . GLU A 1 88 ? -5.362 -25.289 3.795 1.00 71.94 88 GLU A C 1
ATOM 629 O O . GLU A 1 88 ? -5.236 -25.439 5.010 1.00 71.94 88 GLU A O 1
ATOM 634 N N . VAL A 1 89 ? -6.534 -24.977 3.237 1.00 72.19 89 VAL A N 1
ATOM 635 C CA . VAL A 1 89 ? -7.788 -24.930 3.996 1.00 72.19 89 VAL A CA 1
ATOM 636 C C . VAL A 1 89 ? -8.473 -26.281 3.864 1.00 72.19 89 VAL A C 1
ATOM 638 O O . VAL A 1 89 ? -8.912 -26.656 2.776 1.00 72.19 89 VAL A O 1
ATOM 641 N N . PHE A 1 90 ? -8.599 -27.005 4.973 1.00 73.00 90 PHE A N 1
ATOM 642 C CA . PHE A 1 90 ? -9.309 -28.279 4.994 1.00 73.00 90 PHE A CA 1
ATOM 643 C C . PHE A 1 90 ? -10.773 -28.056 5.357 1.00 73.00 90 PHE A C 1
ATOM 645 O O . PHE A 1 90 ? -11.091 -27.343 6.308 1.00 73.00 90 PHE A O 1
ATOM 652 N N . VAL A 1 91 ? -11.680 -28.692 4.618 1.00 77.19 91 VAL A N 1
ATOM 653 C CA . VAL A 1 91 ? -13.101 -28.754 4.972 1.00 77.19 91 VAL A CA 1
ATOM 654 C C . VAL A 1 91 ? -13.446 -30.206 5.269 1.00 77.19 91 VAL A C 1
ATOM 656 O O . VAL A 1 91 ? -13.406 -31.047 4.376 1.00 77.19 91 VAL A O 1
ATOM 659 N N . VAL A 1 92 ? -13.778 -30.497 6.524 1.00 79.75 92 VAL A N 1
ATOM 660 C CA . VAL A 1 92 ? -14.183 -31.830 6.989 1.00 79.75 92 VAL A CA 1
ATOM 661 C C . VAL A 1 92 ? -15.625 -31.729 7.470 1.00 79.75 92 VAL A C 1
ATOM 663 O O . VAL A 1 92 ? -15.936 -30.905 8.327 1.00 79.75 92 VAL A O 1
ATOM 666 N N . ASP A 1 93 ? -16.526 -32.510 6.871 1.00 86.62 93 ASP A N 1
ATOM 667 C CA . ASP A 1 93 ? -17.963 -32.525 7.194 1.00 86.62 93 ASP A CA 1
ATOM 668 C C . ASP A 1 93 ? -18.632 -31.134 7.162 1.00 86.62 93 ASP A C 1
ATOM 670 O O . ASP A 1 93 ? -19.441 -30.775 8.019 1.00 86.62 93 ASP A O 1
ATOM 674 N N . GLY A 1 94 ? -18.259 -30.305 6.179 1.00 82.88 94 GLY A N 1
ATOM 675 C CA . GLY A 1 94 ? -18.779 -28.940 6.027 1.00 82.88 94 GLY A CA 1
ATOM 676 C C . GLY A 1 94 ? -18.236 -27.936 7.050 1.00 82.88 94 GLY A C 1
ATOM 677 O O . GLY A 1 94 ? -18.687 -26.791 7.080 1.00 82.88 94 GLY A O 1
ATOM 678 N N . ARG A 1 95 ? -17.264 -28.336 7.878 1.00 78.50 95 ARG A N 1
ATOM 679 C CA . ARG A 1 95 ? -16.566 -27.459 8.820 1.00 78.50 95 ARG A CA 1
ATOM 680 C C . ARG A 1 95 ? -15.163 -27.166 8.324 1.00 78.50 95 ARG A C 1
ATOM 682 O O . ARG A 1 95 ? -14.421 -28.068 7.949 1.00 78.50 95 ARG A O 1
ATOM 689 N N . VAL A 1 96 ? -14.804 -25.890 8.360 1.00 77.00 96 VAL A N 1
ATOM 690 C CA . VAL A 1 96 ? -13.442 -25.437 8.092 1.00 77.00 96 VAL A CA 1
ATOM 691 C C . VAL A 1 96 ? -12.554 -25.863 9.265 1.00 77.00 96 VAL A C 1
ATOM 693 O O . VAL A 1 96 ? -12.782 -25.451 10.402 1.00 77.00 96 VAL A O 1
ATOM 696 N N . VAL A 1 97 ? -11.568 -26.712 8.987 1.00 77.62 97 VAL A N 1
ATOM 697 C CA . VAL A 1 97 ? -10.520 -27.130 9.919 1.00 77.62 97 VAL A CA 1
ATOM 698 C C . VAL A 1 97 ? -9.252 -26.378 9.532 1.00 77.62 97 VAL A C 1
ATOM 700 O O . VAL A 1 97 ? -8.645 -26.650 8.498 1.00 77.62 97 VAL A O 1
ATOM 703 N N . LEU A 1 98 ? -8.876 -25.406 10.359 1.00 68.88 98 LEU A N 1
ATOM 704 C CA . LEU A 1 98 ? -7.666 -24.607 10.186 1.00 68.88 98 LEU A CA 1
ATOM 705 C C . LEU A 1 98 ? -6.660 -25.048 11.249 1.00 68.88 98 LEU A C 1
ATOM 707 O O . LEU A 1 98 ? -6.766 -24.597 12.389 1.00 68.88 98 LEU A O 1
ATOM 711 N N . PRO A 1 99 ? -5.727 -25.964 10.941 1.00 67.81 99 PRO A N 1
ATOM 712 C CA . PRO A 1 99 ? -4.563 -26.122 11.801 1.00 67.81 99 PRO A CA 1
ATOM 713 C C . PRO A 1 99 ? -3.796 -24.792 11.851 1.00 67.81 99 PRO A C 1
ATOM 715 O O . PRO A 1 99 ? -3.741 -24.076 10.850 1.00 67.81 99 PRO A O 1
ATOM 718 N N . ASP A 1 100 ? -3.190 -24.466 12.995 1.00 73.69 100 ASP A N 1
ATOM 719 C CA . ASP A 1 100 ? -2.298 -23.310 13.094 1.00 73.69 100 ASP A CA 1
ATOM 720 C C . ASP A 1 100 ? -1.127 -23.500 12.121 1.00 73.69 100 ASP A C 1
ATOM 722 O O . ASP A 1 100 ? -0.262 -24.358 12.310 1.00 73.69 100 ASP A O 1
ATOM 726 N N . GLN A 1 101 ? -1.120 -22.713 11.047 1.00 76.56 101 GLN A N 1
ATOM 727 C CA . GLN A 1 101 ? -0.106 -22.761 9.999 1.00 76.56 101 GLN A CA 1
ATOM 728 C C . GLN A 1 101 ? 0.565 -21.390 9.893 1.00 76.56 101 GLN A C 1
ATOM 730 O O . GLN A 1 101 ? 0.076 -20.528 9.161 1.00 76.56 101 GLN A O 1
ATOM 735 N N . PRO A 1 102 ? 1.671 -21.148 10.623 1.00 84.62 102 PRO A N 1
ATOM 736 C CA . PRO A 1 102 ? 2.437 -19.927 10.438 1.00 84.62 102 PRO A CA 1
ATOM 737 C C . PRO A 1 102 ? 3.023 -19.908 9.021 1.00 84.62 102 PRO A C 1
ATOM 739 O O . PRO A 1 102 ? 3.820 -20.765 8.640 1.00 84.62 102 PRO A O 1
ATOM 742 N N . VAL A 1 103 ? 2.627 -18.911 8.236 1.00 89.62 103 VAL A N 1
ATOM 743 C CA . VAL A 1 103 ? 3.122 -18.672 6.883 1.00 89.62 103 VAL A CA 1
ATOM 744 C C . VAL A 1 103 ? 4.196 -17.599 6.946 1.00 89.62 103 VAL A C 1
ATOM 746 O O . VAL A 1 103 ? 3.929 -16.457 7.316 1.00 89.62 103 VAL A O 1
ATOM 749 N N . LYS A 1 104 ? 5.419 -17.930 6.527 1.00 91.94 104 LYS A N 1
ATOM 750 C CA . LYS A 1 104 ? 6.437 -16.905 6.280 1.00 91.94 104 LYS A CA 1
ATOM 751 C C . LYS A 1 104 ? 6.061 -16.124 5.018 1.00 91.94 104 LYS A C 1
ATOM 753 O O . LYS A 1 104 ? 5.855 -16.723 3.963 1.00 91.94 104 LYS A O 1
ATOM 758 N N . GLY A 1 105 ? 5.991 -14.799 5.114 1.00 93.12 105 GLY A N 1
ATOM 759 C CA . GLY A 1 105 ? 5.521 -13.948 4.024 1.00 93.12 105 GLY A CA 1
ATOM 760 C C . GLY A 1 105 ? 4.000 -13.981 3.878 1.00 93.12 105 GLY A C 1
ATOM 761 O O . GLY A 1 105 ? 3.271 -13.923 4.870 1.00 93.12 105 GLY A O 1
ATOM 762 N N . SER A 1 106 ? 3.520 -14.036 2.633 1.00 94.69 106 SER A N 1
ATOM 763 C CA . SER A 1 106 ? 2.096 -13.880 2.333 1.00 94.69 106 SER A CA 1
ATOM 764 C C . SER A 1 106 ? 1.325 -15.193 2.206 1.00 94.69 106 SER A C 1
ATOM 766 O O . SER A 1 106 ? 1.770 -16.126 1.537 1.00 94.69 106 SER A O 1
ATOM 768 N N . VAL A 1 107 ? 0.128 -15.215 2.799 1.00 93.69 107 VAL A N 1
ATOM 769 C CA . VAL A 1 107 ? -0.895 -16.255 2.642 1.00 93.69 107 VAL A CA 1
ATOM 770 C C . VAL A 1 107 ? -1.392 -16.304 1.197 1.00 93.69 107 VAL A C 1
ATOM 772 O O . VAL A 1 107 ? -1.456 -17.384 0.616 1.00 93.69 107 VAL A O 1
ATOM 775 N N . TYR A 1 108 ? -1.677 -15.147 0.593 1.00 94.12 108 TYR A N 1
ATOM 776 C CA . TYR A 1 108 ? -2.097 -15.033 -0.803 1.00 94.12 108 TYR A CA 1
ATOM 777 C C . TYR A 1 108 ? -0.900 -14.632 -1.668 1.00 94.12 108 TYR A C 1
ATOM 779 O O . TYR A 1 108 ? -0.608 -13.456 -1.866 1.00 94.12 108 TYR A O 1
ATOM 787 N N . ARG A 1 109 ? -0.194 -15.615 -2.236 1.00 94.12 109 ARG A N 1
ATOM 788 C CA . ARG A 1 109 ? 1.058 -15.384 -2.983 1.00 94.12 109 ARG A CA 1
ATOM 789 C C . ARG A 1 109 ? 0.866 -14.623 -4.297 1.00 94.12 109 ARG A C 1
ATOM 791 O O . ARG A 1 109 ? 1.849 -14.207 -4.895 1.00 94.12 109 ARG A O 1
ATOM 798 N N . ARG A 1 110 ? -0.370 -14.419 -4.751 1.00 95.62 110 ARG A N 1
ATOM 799 C CA . ARG A 1 110 ? -0.698 -13.542 -5.887 1.00 95.62 110 ARG A CA 1
ATOM 800 C C . ARG A 1 110 ? -1.372 -12.239 -5.474 1.00 95.62 110 ARG A C 1
ATOM 802 O O . ARG A 1 110 ? -1.907 -11.555 -6.336 1.00 95.62 110 ARG A O 1
ATOM 809 N N . MET A 1 111 ? -1.334 -11.891 -4.191 1.00 96.62 111 MET A N 1
ATOM 810 C CA . MET A 1 111 ? -1.716 -10.580 -3.684 1.00 96.62 111 MET A CA 1
ATOM 811 C C . MET A 1 111 ? -0.454 -9.797 -3.323 1.00 96.62 111 MET A C 1
ATOM 813 O O . MET A 1 111 ? 0.480 -10.337 -2.728 1.00 96.62 111 MET A O 1
ATOM 817 N N . TYR A 1 112 ? -0.429 -8.520 -3.672 1.00 98.00 112 TYR A N 1
ATOM 818 C CA . TYR A 1 112 ? 0.734 -7.654 -3.556 1.00 98.00 112 TYR A CA 1
ATOM 819 C C . TYR A 1 112 ? 0.333 -6.289 -3.003 1.00 98.00 112 TYR A C 1
ATOM 821 O O . TYR A 1 112 ? -0.806 -5.839 -3.152 1.00 98.00 112 TYR A O 1
ATOM 829 N N . SER A 1 113 ? 1.295 -5.626 -2.378 1.00 97.88 113 SER A N 1
ATOM 830 C CA . SER A 1 113 ? 1.163 -4.264 -1.883 1.00 97.88 113 SER A CA 1
ATOM 831 C C . SER A 1 113 ? 2.460 -3.497 -2.107 1.00 97.88 113 SER A C 1
ATOM 833 O O . SER A 1 113 ? 3.540 -3.990 -1.772 1.00 97.88 113 SER A O 1
ATOM 835 N N . CYS A 1 114 ? 2.353 -2.282 -2.625 1.00 98.19 114 CYS A N 1
ATOM 836 C CA . CYS A 1 114 ? 3.450 -1.323 -2.695 1.00 98.19 114 CYS A CA 1
ATOM 837 C C . CYS A 1 114 ? 3.142 -0.111 -1.807 1.00 98.19 114 CYS A C 1
ATOM 839 O O . CYS A 1 114 ? 1.983 0.122 -1.466 1.00 98.19 114 CYS A O 1
ATOM 841 N N . TYR A 1 115 ? 4.165 0.662 -1.447 1.00 97.06 115 TYR A N 1
ATOM 842 C CA . TYR A 1 115 ? 4.024 1.872 -0.628 1.00 97.06 115 TYR A CA 1
ATOM 843 C C . TYR A 1 115 ? 4.315 3.150 -1.411 1.00 97.06 115 TYR A C 1
ATOM 845 O O . TYR A 1 115 ? 5.16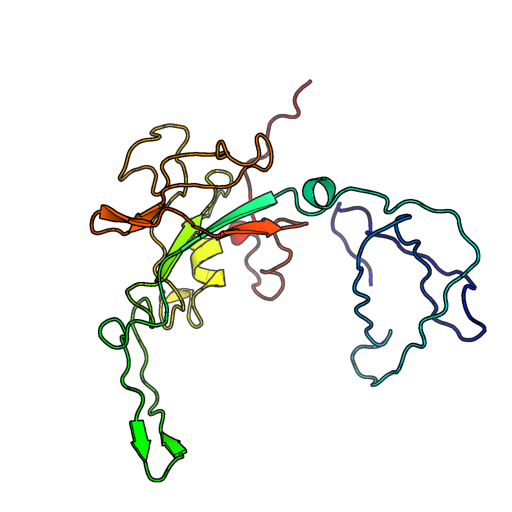4 3.167 -2.304 1.00 97.06 115 TYR A O 1
ATOM 853 N N . ASP A 1 116 ? 3.652 4.243 -1.038 1.00 96.31 116 ASP A N 1
ATOM 854 C CA . ASP A 1 116 ? 3.958 5.579 -1.556 1.00 96.31 116 ASP A CA 1
ATOM 855 C C . ASP A 1 116 ? 5.399 5.995 -1.181 1.00 96.31 116 ASP A C 1
ATOM 857 O O . ASP A 1 116 ? 5.894 5.729 -0.082 1.00 96.31 116 ASP A O 1
ATOM 861 N N . SER A 1 117 ? 6.112 6.650 -2.099 1.00 94.69 117 SER A N 1
ATOM 862 C CA . SER A 1 117 ? 7.516 7.032 -1.883 1.00 94.69 117 SER A CA 1
ATOM 863 C C . SER A 1 117 ? 7.715 8.123 -0.830 1.00 94.69 117 SER A C 1
ATOM 865 O O . SER A 1 117 ? 8.845 8.393 -0.429 1.00 94.69 117 SER A O 1
ATOM 867 N N . GLY A 1 118 ? 6.643 8.785 -0.395 1.00 92.62 118 GLY A N 1
ATOM 868 C CA . GLY A 1 118 ? 6.681 9.816 0.632 1.00 92.62 118 GLY A CA 1
ATOM 869 C C . GLY A 1 118 ? 6.706 9.278 2.062 1.00 92.62 118 GLY A C 1
ATOM 870 O O . GLY A 1 118 ? 6.704 10.078 2.994 1.00 92.62 118 GLY A O 1
ATOM 871 N N . TRP A 1 119 ? 6.733 7.961 2.271 1.00 92.88 119 TRP A N 1
ATOM 872 C CA . TRP A 1 119 ? 6.974 7.362 3.584 1.00 92.88 119 TRP A CA 1
ATOM 873 C C . TRP A 1 119 ? 8.468 7.226 3.875 1.00 92.88 119 TRP A C 1
ATOM 875 O O . TRP A 1 119 ? 9.215 6.685 3.062 1.00 92.88 119 TRP A O 1
ATOM 885 N N . THR A 1 120 ? 8.905 7.621 5.074 1.00 91.88 120 THR A N 1
ATOM 886 C CA . THR A 1 120 ? 10.295 7.385 5.509 1.00 91.88 120 THR A CA 1
ATOM 887 C C . THR A 1 120 ? 10.555 5.892 5.726 1.00 91.88 120 THR A C 1
ATOM 889 O O . THR A 1 120 ? 11.609 5.382 5.359 1.00 91.88 120 THR A O 1
ATOM 892 N N . SER A 1 121 ? 9.575 5.187 6.302 1.00 91.88 121 SER A N 1
ATOM 893 C CA . SER A 1 121 ? 9.615 3.743 6.568 1.00 91.88 121 SER A CA 1
ATOM 894 C C . SER A 1 121 ? 8.495 3.025 5.809 1.00 91.88 121 SER A C 1
ATOM 896 O O . SER A 1 121 ? 7.684 2.316 6.396 1.00 91.88 121 SER A O 1
ATOM 898 N N . GLY A 1 122 ? 8.402 3.242 4.492 1.00 92.69 122 GLY A N 1
ATOM 899 C CA . GLY A 1 122 ? 7.294 2.715 3.682 1.00 92.69 122 GLY A CA 1
ATOM 900 C C . GLY A 1 122 ? 7.159 1.190 3.733 1.00 92.69 122 GLY A C 1
ATOM 901 O O . GLY A 1 122 ? 6.066 0.673 3.946 1.00 92.69 122 GLY A O 1
ATOM 902 N N . ALA A 1 123 ? 8.280 0.464 3.658 1.00 93.81 123 ALA A N 1
ATOM 903 C CA . ALA A 1 123 ? 8.274 -0.993 3.791 1.00 93.81 123 ALA A CA 1
ATOM 904 C C . ALA A 1 123 ? 7.765 -1.446 5.170 1.00 93.81 123 ALA A C 1
ATOM 906 O O . ALA A 1 123 ? 6.978 -2.388 5.250 1.00 93.81 123 ALA A O 1
ATOM 907 N N . GLY A 1 124 ? 8.172 -0.759 6.244 1.00 92.56 124 GLY A N 1
ATOM 908 C CA . GLY A 1 124 ? 7.682 -1.018 7.597 1.00 92.56 124 GLY A CA 1
ATOM 909 C C . GLY A 1 124 ? 6.185 -0.740 7.704 1.00 92.56 124 GLY A C 1
ATOM 910 O O . GLY A 1 124 ? 5.429 -1.633 8.068 1.00 92.56 124 GLY A O 1
ATOM 911 N N . ASN A 1 125 ? 5.748 0.454 7.299 1.00 91.56 125 ASN A N 1
ATOM 912 C CA . ASN A 1 125 ? 4.345 0.867 7.299 1.00 91.56 125 ASN A CA 1
ATOM 913 C C . ASN A 1 125 ? 3.442 -0.174 6.619 1.00 91.56 125 ASN A C 1
ATOM 915 O O . ASN A 1 125 ? 2.524 -0.705 7.242 1.00 91.56 125 ASN A O 1
ATOM 919 N N . THR A 1 126 ? 3.757 -0.549 5.377 1.00 94.31 126 THR A N 1
ATOM 920 C CA . THR A 1 126 ? 2.955 -1.525 4.632 1.00 94.31 126 THR A CA 1
ATOM 921 C C . THR A 1 126 ? 3.042 -2.926 5.227 1.00 94.31 126 THR A C 1
ATOM 923 O O . THR A 1 126 ? 2.034 -3.624 5.258 1.00 94.31 126 THR A O 1
ATOM 926 N N . THR A 1 127 ? 4.193 -3.343 5.766 1.00 94.75 127 THR A N 1
ATOM 927 C CA . THR A 1 127 ? 4.315 -4.645 6.451 1.00 94.75 127 THR A CA 1
ATOM 928 C C . THR A 1 127 ? 3.398 -4.715 7.671 1.00 94.75 127 THR A C 1
ATOM 930 O O . THR A 1 127 ? 2.672 -5.692 7.828 1.00 94.75 127 THR A O 1
ATOM 933 N N . TYR A 1 128 ? 3.358 -3.663 8.492 1.00 93.00 128 TYR A N 1
ATOM 934 C CA . TYR A 1 128 ? 2.437 -3.565 9.632 1.00 93.00 128 TYR A CA 1
ATOM 935 C C . TYR A 1 128 ? 0.966 -3.529 9.215 1.00 93.00 128 TYR A C 1
ATOM 937 O O . TYR A 1 128 ? 0.097 -3.914 9.989 1.00 93.00 128 TYR A O 1
ATOM 945 N N . ARG A 1 129 ? 0.680 -3.122 7.977 1.00 91.56 129 ARG A N 1
ATOM 946 C CA . ARG A 1 129 ? -0.677 -3.101 7.432 1.00 91.56 129 ARG A CA 1
ATOM 947 C C . ARG A 1 129 ? -1.173 -4.445 6.949 1.00 91.56 129 ARG A C 1
ATOM 949 O O . ARG A 1 129 ? -2.360 -4.733 7.084 1.00 91.56 129 ARG A O 1
ATOM 956 N N . VAL A 1 130 ? -0.292 -5.248 6.362 1.00 94.38 130 VAL A N 1
ATOM 957 C CA . VAL A 1 130 ? -0.703 -6.499 5.717 1.00 94.38 130 VAL A CA 1
ATOM 958 C C . VAL A 1 130 ? -0.372 -7.738 6.531 1.00 94.38 130 VAL A C 1
ATOM 960 O O . VAL A 1 130 ? -0.944 -8.782 6.241 1.00 94.38 130 VAL A O 1
ATOM 963 N N . CYS A 1 131 ? 0.518 -7.665 7.520 1.00 93.81 131 CYS A N 1
ATOM 964 C CA . CYS A 1 131 ? 0.979 -8.827 8.278 1.00 93.81 131 CYS A CA 1
ATOM 965 C C . CYS A 1 131 ? 0.379 -8.894 9.678 1.00 93.81 131 CYS A C 1
ATOM 967 O O . CYS A 1 131 ? 0.439 -7.931 10.434 1.00 93.81 131 CYS A O 1
ATOM 969 N N . ALA A 1 132 ? -0.107 -10.078 10.061 1.00 91.69 132 ALA A N 1
ATOM 970 C CA . ALA A 1 132 ? -0.504 -10.334 11.446 1.00 91.69 132 ALA A CA 1
ATOM 971 C C . ALA A 1 132 ? 0.709 -10.409 12.395 1.00 91.69 132 ALA A C 1
ATOM 973 O O . ALA A 1 132 ? 0.583 -10.115 13.580 1.00 91.69 132 ALA A O 1
ATOM 974 N N . LEU A 1 133 ? 1.885 -10.788 11.876 1.00 91.00 133 LEU A N 1
ATOM 975 C CA . LEU A 1 133 ? 3.156 -10.838 12.607 1.00 91.00 133 LEU A CA 1
ATOM 976 C C . LEU A 1 133 ? 4.202 -9.975 11.877 1.00 91.00 133 LEU A C 1
ATOM 978 O O . LEU A 1 133 ? 5.055 -10.509 11.158 1.00 91.00 133 LEU A O 1
ATOM 982 N N . PRO A 1 134 ? 4.128 -8.637 11.993 1.00 91.00 134 PRO A N 1
ATOM 983 C CA . PRO A 1 134 ? 4.912 -7.735 11.154 1.00 91.00 134 PRO A CA 1
ATOM 984 C C . PRO A 1 134 ? 6.413 -7.754 11.457 1.00 91.00 134 PRO A C 1
ATOM 986 O O . PRO A 1 134 ? 7.208 -7.696 10.519 1.00 91.00 134 PRO A O 1
ATOM 989 N N . SER A 1 135 ? 6.816 -7.940 12.721 1.00 89.81 135 SER A N 1
ATOM 990 C CA . SER A 1 135 ? 8.231 -8.074 13.114 1.00 89.81 135 SER A CA 1
ATOM 991 C C . SER A 1 135 ? 8.931 -9.243 12.415 1.00 89.81 135 SER A C 1
ATOM 993 O O . SER A 1 135 ? 10.117 -9.161 12.109 1.00 89.81 135 SER A O 1
ATOM 995 N N . ASP A 1 136 ? 8.172 -10.293 12.091 1.00 90.81 136 ASP A N 1
ATOM 996 C CA . ASP A 1 136 ? 8.653 -11.466 11.367 1.00 90.81 136 ASP A CA 1
ATOM 997 C C . ASP A 1 136 ? 8.220 -11.474 9.897 1.00 90.81 136 ASP A C 1
ATOM 999 O O . ASP A 1 136 ? 8.461 -12.468 9.208 1.00 90.81 136 ASP A O 1
ATOM 1003 N N . SER A 1 137 ? 7.548 -10.432 9.396 1.00 93.00 137 SER A N 1
ATOM 1004 C CA . SER A 1 137 ? 6.957 -10.402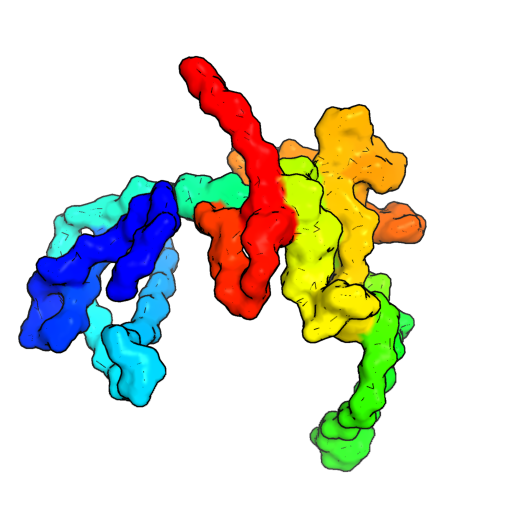 8.046 1.00 93.00 137 SER A CA 1
ATOM 1005 C C . SER A 1 137 ? 6.208 -11.704 7.713 1.00 93.00 137 SER A C 1
ATOM 1007 O O . SER A 1 137 ? 6.458 -12.349 6.692 1.00 93.00 137 SER A O 1
ATOM 1009 N N . SER A 1 138 ? 5.373 -12.161 8.648 1.00 93.62 138 SER A N 1
ATOM 1010 C CA . SER A 1 138 ? 4.679 -13.450 8.576 1.00 93.62 138 SER A CA 1
ATOM 1011 C C . SER A 1 138 ? 3.168 -13.273 8.679 1.00 93.62 138 SER A C 1
ATOM 1013 O O . SER A 1 138 ? 2.673 -12.284 9.225 1.00 93.62 138 SER A O 1
ATOM 1015 N N . ASN A 1 139 ? 2.437 -14.253 8.147 1.00 92.81 139 ASN A N 1
ATOM 1016 C CA . ASN A 1 139 ? 0.981 -14.264 8.047 1.00 92.81 139 ASN A CA 1
ATOM 1017 C C . ASN A 1 139 ? 0.447 -13.004 7.351 1.00 92.81 139 ASN A C 1
ATOM 1019 O O . ASN A 1 139 ? -0.473 -12.349 7.839 1.00 92.81 139 ASN A O 1
ATOM 1023 N N . CYS A 1 140 ? 1.066 -12.637 6.229 1.00 95.56 140 CYS A N 1
ATOM 1024 C CA . CYS A 1 140 ? 0.706 -11.439 5.487 1.00 95.56 140 CYS A CA 1
ATOM 1025 C C . CYS A 1 140 ? -0.438 -11.696 4.500 1.00 95.56 140 CYS A C 1
ATOM 1027 O O . CYS A 1 140 ? -0.419 -12.662 3.742 1.00 95.56 140 CYS A O 1
ATOM 1029 N N . ALA A 1 141 ? -1.422 -10.807 4.434 1.00 95.25 141 ALA A N 1
ATOM 1030 C CA . ALA A 1 141 ? -2.483 -10.864 3.433 1.00 95.25 141 ALA A CA 1
ATOM 1031 C C . ALA A 1 141 ? -1.958 -10.599 2.009 1.00 95.25 141 ALA A C 1
ATOM 1033 O O . ALA A 1 141 ? -2.540 -11.075 1.043 1.00 95.25 141 ALA A O 1
ATOM 1034 N N . ALA A 1 142 ? -0.841 -9.883 1.878 1.00 96.56 142 ALA A N 1
ATOM 1035 C CA . ALA A 1 142 ? -0.216 -9.559 0.602 1.00 96.56 142 ALA A CA 1
ATOM 1036 C C . ALA A 1 142 ? 1.312 -9.567 0.717 1.00 96.56 142 ALA A C 1
ATOM 1038 O O . ALA A 1 142 ? 1.868 -9.445 1.811 1.00 96.56 142 ALA A O 1
ATOM 1039 N N . GLN A 1 143 ? 1.996 -9.708 -0.415 1.00 97.06 143 GLN A N 1
ATOM 1040 C CA . GLN A 1 143 ? 3.440 -9.534 -0.509 1.00 97.06 143 GLN A CA 1
ATOM 1041 C C . GLN A 1 143 ? 3.795 -8.047 -0.603 1.00 97.06 143 GLN A C 1
ATOM 1043 O O . GLN A 1 143 ? 3.347 -7.361 -1.519 1.00 97.06 143 GLN A O 1
ATOM 1048 N N . VAL A 1 144 ? 4.647 -7.559 0.298 1.00 96.94 144 VAL A N 1
ATOM 1049 C CA . VAL A 1 144 ? 5.185 -6.193 0.223 1.00 96.94 144 VAL A CA 1
ATOM 1050 C C . VAL A 1 144 ? 6.289 -6.150 -0.832 1.00 96.94 144 VAL A C 1
ATOM 1052 O O . VAL A 1 144 ? 7.329 -6.778 -0.659 1.00 96.94 144 VAL A O 1
ATOM 1055 N N . THR A 1 145 ? 6.059 -5.445 -1.940 1.00 95.81 145 THR A N 1
ATOM 1056 C CA . THR A 1 145 ? 6.943 -5.508 -3.117 1.00 95.81 145 THR A CA 1
ATOM 1057 C C . THR A 1 145 ? 7.982 -4.393 -3.186 1.00 95.81 145 THR A C 1
ATOM 1059 O O . THR A 1 145 ? 9.076 -4.616 -3.691 1.00 95.81 145 THR A O 1
ATOM 1062 N N . GLY A 1 146 ? 7.647 -3.187 -2.717 1.00 96.00 146 GLY A N 1
ATOM 1063 C CA . GLY A 1 146 ? 8.512 -2.008 -2.823 1.00 96.00 146 GLY A CA 1
ATOM 1064 C C . GLY A 1 146 ? 7.731 -0.702 -2.963 1.00 96.00 146 GLY A C 1
ATOM 1065 O O . GLY A 1 146 ? 6.536 -0.652 -2.669 1.00 96.00 146 GLY A O 1
ATOM 1066 N N . MET A 1 147 ? 8.408 0.348 -3.434 1.00 97.25 147 MET A N 1
ATOM 1067 C CA . MET A 1 147 ? 7.770 1.628 -3.758 1.00 97.25 147 MET A CA 1
ATOM 1068 C C . MET A 1 147 ? 6.818 1.466 -4.942 1.00 97.25 147 MET A C 1
ATOM 1070 O O . MET A 1 147 ? 7.176 0.840 -5.940 1.00 97.25 147 MET A O 1
ATOM 1074 N N . CYS A 1 148 ? 5.627 2.058 -4.860 1.00 97.81 148 CYS A N 1
ATOM 1075 C CA . CYS A 1 148 ? 4.707 2.090 -5.992 1.00 97.81 148 CYS A CA 1
ATOM 1076 C C . CYS A 1 148 ? 5.359 2.826 -7.162 1.00 97.81 148 CYS A C 1
ATOM 1078 O O . CYS A 1 148 ? 5.608 2.220 -8.198 1.00 97.81 148 CYS A O 1
ATOM 1080 N N . VAL A 1 149 ? 5.763 4.079 -6.957 1.00 97.12 149 VAL A N 1
ATOM 1081 C CA . VAL A 1 149 ? 6.610 4.818 -7.896 1.00 97.12 149 VAL A CA 1
ATOM 1082 C C . VAL A 1 149 ? 7.772 5.433 -7.133 1.00 97.12 149 VAL A C 1
ATOM 1084 O O . VAL A 1 149 ? 7.582 6.100 -6.123 1.00 97.12 149 VAL A O 1
ATOM 1087 N N . ASN A 1 150 ? 8.989 5.174 -7.596 1.00 95.69 150 ASN A N 1
ATOM 1088 C CA . ASN A 1 150 ? 10.208 5.780 -7.093 1.00 95.69 150 ASN A CA 1
ATOM 1089 C C . ASN A 1 150 ? 10.534 7.017 -7.947 1.00 95.69 150 ASN A C 1
ATOM 1091 O O . ASN A 1 150 ? 10.897 6.868 -9.116 1.00 95.69 150 ASN A O 1
ATOM 1095 N N . PRO A 1 151 ? 10.473 8.234 -7.380 1.00 92.56 151 PRO A N 1
ATOM 1096 C CA . PRO A 1 151 ? 10.669 9.468 -8.141 1.00 92.56 151 PRO A CA 1
ATOM 1097 C C . PRO A 1 151 ? 12.088 9.606 -8.712 1.00 92.56 151 PRO A C 1
ATOM 1099 O O . PRO A 1 151 ? 12.287 10.293 -9.710 1.00 92.56 151 PRO A O 1
ATOM 1102 N N . SER A 1 152 ? 13.076 8.939 -8.111 1.00 94.81 152 SER A N 1
ATOM 1103 C CA . SER A 1 152 ? 14.462 8.934 -8.592 1.00 94.81 152 SER A CA 1
ATOM 1104 C C . SER A 1 152 ? 14.705 7.892 -9.687 1.00 94.81 152 SER A C 1
ATOM 1106 O O . SER A 1 152 ? 15.688 7.994 -10.418 1.00 94.81 152 SER A O 1
ATOM 1108 N N . ASN A 1 153 ? 13.850 6.871 -9.785 1.00 95.69 153 ASN A N 1
ATOM 1109 C CA . ASN A 1 153 ? 13.933 5.837 -10.811 1.00 95.69 153 ASN A CA 1
ATOM 1110 C C . ASN A 1 153 ? 12.536 5.250 -11.111 1.00 95.69 153 ASN A C 1
ATOM 1112 O O . ASN A 1 153 ? 12.153 4.238 -10.510 1.00 95.69 153 ASN A O 1
ATOM 1116 N N . PRO A 1 154 ? 11.782 5.849 -12.052 1.00 94.00 154 PRO A N 1
ATOM 1117 C CA . PRO A 1 154 ? 10.386 5.498 -12.320 1.00 94.00 154 PRO A CA 1
ATOM 1118 C C . PRO A 1 154 ? 10.212 4.157 -13.055 1.00 94.00 154 PRO A C 1
ATOM 1120 O O . PRO A 1 154 ? 9.101 3.783 -13.416 1.00 94.00 154 PRO A O 1
ATOM 1123 N N . LEU A 1 155 ? 11.295 3.420 -13.318 1.00 95.19 155 LEU A N 1
ATOM 1124 C CA . LEU A 1 155 ? 11.253 2.168 -14.067 1.00 95.19 155 LEU A CA 1
ATOM 1125 C C . LEU A 1 155 ? 11.229 0.950 -13.139 1.00 95.19 155 LEU A C 1
ATOM 1127 O O . LEU A 1 155 ? 11.878 0.916 -12.089 1.00 95.19 155 LEU A O 1
ATOM 1131 N N . TYR A 1 156 ? 10.533 -0.099 -13.573 1.00 95.62 156 TYR A N 1
ATOM 1132 C CA . TYR A 1 156 ? 10.622 -1.419 -12.953 1.00 95.62 156 TYR A CA 1
ATOM 1133 C C . TYR A 1 156 ? 12.075 -1.938 -12.995 1.00 95.62 156 TYR A C 1
ATOM 1135 O O . TYR A 1 156 ? 12.722 -1.816 -14.040 1.00 95.62 156 TYR A O 1
ATOM 1143 N N . PRO A 1 157 ? 12.609 -2.534 -11.908 1.00 95.62 157 PRO A N 1
ATOM 1144 C CA . PRO A 1 157 ? 11.939 -2.898 -10.651 1.00 95.62 157 PRO A CA 1
ATOM 1145 C C . PRO A 1 157 ? 12.057 -1.854 -9.527 1.00 95.62 157 PRO A C 1
ATOM 1147 O O . PRO A 1 157 ? 11.695 -2.141 -8.393 1.00 95.62 157 PRO A O 1
ATOM 1150 N N . SER A 1 158 ? 12.591 -0.658 -9.795 1.00 96.38 158 SER A N 1
ATOM 1151 C CA . SER A 1 158 ? 12.668 0.401 -8.772 1.00 96.38 158 SER A CA 1
ATOM 1152 C C . SER A 1 158 ? 11.306 1.028 -8.466 1.00 96.38 158 SER A C 1
ATOM 1154 O O . SER A 1 158 ? 11.095 1.498 -7.351 1.00 96.38 158 SER A O 1
ATOM 1156 N N . SER A 1 159 ? 10.402 1.005 -9.445 1.00 97.50 159 SER A N 1
ATOM 1157 C CA . SER A 1 159 ? 8.988 1.361 -9.320 1.00 97.50 159 SER A CA 1
ATOM 1158 C C . SER A 1 159 ? 8.137 0.151 -9.665 1.00 97.50 159 SER A C 1
ATOM 1160 O O . SER A 1 159 ? 8.312 -0.450 -10.729 1.00 97.50 159 SER A O 1
ATOM 1162 N N . MET A 1 160 ? 7.232 -0.226 -8.767 1.00 97.88 160 MET A N 1
ATOM 1163 C CA . MET A 1 160 ? 6.349 -1.364 -9.011 1.00 97.88 160 MET A CA 1
ATOM 1164 C C . MET A 1 160 ? 5.214 -0.993 -9.965 1.00 97.88 160 MET A C 1
ATOM 1166 O O . MET A 1 160 ? 4.772 -1.849 -10.718 1.00 97.88 160 MET A O 1
ATOM 1170 N N . CYS A 1 161 ? 4.782 0.264 -9.978 1.00 97.69 161 CYS A N 1
ATOM 1171 C CA . CYS A 1 161 ? 3.718 0.806 -10.816 1.00 97.69 161 CYS A CA 1
ATOM 1172 C C . CYS A 1 161 ? 4.279 1.679 -11.935 1.00 97.69 161 CYS A C 1
ATOM 1174 O O . CYS A 1 161 ? 5.366 2.244 -11.819 1.00 97.69 161 CYS A O 1
ATOM 1176 N N . ALA A 1 162 ? 3.558 1.719 -13.054 1.00 95.69 162 ALA A N 1
ATOM 1177 C CA . ALA A 1 162 ? 4.000 2.407 -14.262 1.00 95.69 162 ALA A CA 1
ATOM 1178 C C . ALA A 1 162 ? 3.708 3.911 -14.213 1.00 95.69 162 ALA A C 1
ATOM 1180 O O . ALA A 1 162 ? 4.435 4.692 -14.826 1.00 95.69 162 ALA A O 1
ATOM 1181 N N . THR A 1 163 ? 2.659 4.294 -13.485 1.00 93.25 163 THR A N 1
ATOM 1182 C CA . THR A 1 163 ? 2.131 5.658 -13.462 1.00 93.25 163 THR A CA 1
ATOM 1183 C C . THR A 1 163 ? 1.843 6.091 -12.024 1.00 93.25 163 THR A C 1
ATOM 1185 O O . THR A 1 163 ? 1.435 5.268 -11.205 1.00 93.25 163 THR A O 1
ATOM 1188 N N . ASP A 1 164 ? 2.091 7.373 -11.742 1.00 90.44 164 ASP A N 1
ATOM 1189 C CA . ASP A 1 164 ? 1.809 8.089 -10.491 1.00 90.44 164 ASP A CA 1
ATOM 1190 C C . ASP A 1 164 ? 0.805 9.213 -10.812 1.00 90.44 164 ASP A C 1
ATOM 1192 O O . ASP A 1 164 ? 1.239 10.341 -11.029 1.00 90.44 164 ASP A O 1
ATOM 1196 N N . ASP A 1 165 ? -0.491 8.879 -10.896 1.00 90.12 165 ASP A N 1
ATOM 1197 C CA . ASP A 1 165 ? -1.637 9.617 -11.486 1.00 90.12 165 ASP A CA 1
ATOM 1198 C C . ASP A 1 165 ? -2.013 9.143 -12.902 1.00 90.12 165 ASP A C 1
ATOM 1200 O O . ASP A 1 165 ? -1.458 9.582 -13.917 1.00 90.12 165 ASP A O 1
ATOM 1204 N N . GLY A 1 166 ? -2.944 8.191 -12.956 1.00 84.38 166 GLY A N 1
ATOM 1205 C CA . GLY A 1 166 ? -3.506 7.611 -14.162 1.00 84.38 166 GLY A CA 1
ATOM 1206 C C . GLY A 1 166 ? -4.191 8.614 -15.090 1.00 84.38 166 GLY A C 1
ATOM 1207 O O . GLY A 1 166 ? -4.553 9.734 -14.735 1.00 84.38 166 GLY A O 1
ATOM 1208 N N . SER A 1 167 ? -4.400 8.211 -16.345 1.00 86.62 167 SER A N 1
ATOM 1209 C CA . SER A 1 167 ? -5.032 9.101 -17.339 1.00 86.62 167 SER A CA 1
ATOM 1210 C C . SER A 1 167 ? -6.562 9.079 -17.305 1.00 86.62 167 SER A C 1
ATOM 1212 O O . SER A 1 167 ? -7.195 9.922 -17.945 1.00 86.62 167 SER A O 1
ATOM 1214 N N . GLN A 1 168 ? -7.166 8.117 -16.595 1.00 83.00 168 GLN A N 1
ATOM 1215 C CA . GLN A 1 168 ? -8.623 7.970 -16.551 1.00 83.00 168 GLN A CA 1
ATOM 1216 C C . GLN A 1 168 ? -9.292 9.119 -15.798 1.00 83.00 168 GLN A C 1
ATOM 1218 O O . GLN A 1 168 ? -10.297 9.656 -16.274 1.00 83.00 168 GLN A O 1
ATOM 1223 N N . VAL A 1 169 ? -8.726 9.511 -14.654 1.00 83.75 169 VAL A N 1
ATOM 1224 C CA . VAL A 1 169 ? -9.202 10.630 -13.835 1.00 83.75 169 VAL A CA 1
ATOM 1225 C C . VAL A 1 169 ? -8.003 11.492 -13.432 1.00 83.75 169 VAL A C 1
ATOM 1227 O O . VAL A 1 169 ? -7.473 11.344 -12.339 1.00 83.75 169 VAL A O 1
ATOM 1230 N N . PRO A 1 170 ? -7.573 12.425 -14.300 1.00 84.00 170 PRO A N 1
ATOM 1231 C CA . PRO A 1 170 ? -6.385 13.227 -14.031 1.00 84.00 170 PRO A CA 1
ATOM 1232 C C . PRO A 1 170 ? -6.479 13.992 -12.705 1.00 84.00 170 PRO A C 1
ATOM 1234 O O . PRO A 1 170 ? -7.436 14.745 -12.481 1.00 84.00 170 PRO A O 1
ATOM 1237 N N . GLY A 1 171 ? -5.452 13.860 -11.870 1.00 84.75 171 GLY A N 1
ATOM 1238 C CA . GLY A 1 171 ? -5.299 14.561 -10.602 1.00 84.75 171 GLY A CA 1
ATOM 1239 C C . GLY A 1 171 ? -5.895 13.851 -9.386 1.00 84.75 171 GLY A C 1
ATOM 1240 O O . GLY A 1 171 ? -5.936 14.470 -8.318 1.00 84.75 171 GLY A O 1
ATOM 1241 N N . ASP A 1 172 ? -6.361 12.605 -9.508 1.00 84.81 172 ASP A N 1
ATOM 1242 C CA . ASP A 1 172 ? -6.754 11.802 -8.344 1.00 84.81 172 ASP A CA 1
ATOM 1243 C C . ASP A 1 172 ? -5.548 11.121 -7.670 1.00 84.81 172 ASP A C 1
ATOM 1245 O O . ASP A 1 172 ? -5.599 10.823 -6.473 1.00 84.81 172 ASP A O 1
ATOM 1249 N N . GLY A 1 173 ? -4.420 11.010 -8.376 1.00 89.25 173 GLY A N 1
ATOM 1250 C CA . GLY A 1 173 ? -3.141 10.534 -7.867 1.00 89.25 173 GLY A CA 1
ATOM 1251 C C . GLY A 1 173 ? -3.038 9.017 -7.761 1.00 89.25 173 GLY A C 1
ATOM 1252 O O . GLY A 1 173 ? -2.198 8.546 -6.982 1.00 89.25 173 GLY A O 1
ATOM 1253 N N . ASP A 1 174 ? -3.886 8.274 -8.473 1.00 92.94 174 ASP A N 1
ATOM 1254 C CA . ASP A 1 174 ? -3.896 6.821 -8.443 1.00 92.94 174 ASP A CA 1
ATOM 1255 C C . ASP A 1 174 ? -2.673 6.195 -9.139 1.00 92.94 174 ASP A C 1
ATOM 1257 O O . ASP A 1 174 ? -2.056 6.733 -10.058 1.00 92.94 174 ASP A O 1
ATOM 1261 N N . TYR A 1 175 ? -2.257 5.030 -8.655 1.00 96.06 175 TYR A N 1
ATOM 1262 C CA . TYR A 1 175 ? -1.265 4.213 -9.332 1.00 96.06 175 TYR A CA 1
ATOM 1263 C C . TYR A 1 175 ? -1.934 3.373 -10.419 1.00 96.06 175 TYR A C 1
ATOM 1265 O O . TYR A 1 175 ? -3.002 2.817 -10.200 1.00 96.06 175 TYR A O 1
ATOM 1273 N N . GLU A 1 176 ? -1.261 3.180 -11.553 1.00 95.31 176 GLU A N 1
ATOM 1274 C CA . GLU A 1 176 ? -1.715 2.269 -12.612 1.00 95.31 176 GLU A CA 1
ATOM 1275 C C . GLU A 1 176 ? -0.592 1.307 -13.038 1.00 95.31 176 GLU A C 1
ATOM 1277 O O . GLU A 1 176 ? 0.607 1.591 -12.909 1.00 95.31 176 GLU A O 1
ATOM 1282 N N . GLY A 1 177 ? -0.970 0.141 -13.577 1.00 95.19 177 GLY A N 1
ATOM 1283 C CA . GLY A 1 177 ? -0.015 -0.768 -14.221 1.00 95.19 177 GLY A CA 1
ATOM 1284 C C . GLY A 1 177 ? 1.027 -1.389 -13.285 1.00 95.19 177 GLY A C 1
ATOM 1285 O O . GLY A 1 177 ? 2.162 -1.619 -13.713 1.00 95.19 177 GLY A O 1
ATOM 1286 N N . CYS A 1 178 ? 0.666 -1.661 -12.028 1.00 97.56 178 CYS A N 1
ATOM 1287 C CA . CYS A 1 178 ? 1.569 -2.269 -11.050 1.00 97.56 178 CYS A CA 1
ATOM 1288 C C . CYS A 1 178 ? 2.043 -3.661 -11.468 1.00 97.56 178 CYS A C 1
ATOM 1290 O O . CYS A 1 178 ? 1.369 -4.379 -12.200 1.00 97.56 178 CYS A O 1
ATOM 1292 N N . ARG A 1 179 ? 3.236 -4.053 -11.035 1.00 97.88 179 ARG A N 1
ATOM 1293 C CA . ARG A 1 179 ? 3.875 -5.320 -11.380 1.00 97.88 179 ARG A CA 1
ATOM 1294 C C . ARG A 1 179 ? 4.209 -6.090 -10.123 1.00 97.88 179 ARG A C 1
ATOM 1296 O O . ARG A 1 179 ? 4.658 -5.517 -9.141 1.00 97.88 179 ARG A O 1
ATOM 1303 N N . ALA A 1 180 ? 4.018 -7.397 -10.177 1.00 94.75 180 ALA A N 1
ATOM 1304 C CA . ALA A 1 180 ? 4.537 -8.317 -9.181 1.00 94.75 180 ALA A CA 1
ATOM 1305 C C . ALA A 1 180 ? 6.070 -8.436 -9.289 1.00 94.75 180 ALA A C 1
ATOM 1307 O O . ALA A 1 180 ? 6.679 -7.988 -10.262 1.00 94.75 180 ALA A O 1
ATOM 1308 N N . MET A 1 181 ? 6.702 -9.075 -8.300 1.00 90.81 181 MET A N 1
ATOM 1309 C CA . MET A 1 181 ? 8.161 -9.290 -8.283 1.00 90.81 181 MET A CA 1
ATOM 1310 C C . MET A 1 181 ? 8.670 -10.186 -9.427 1.00 90.81 181 MET A C 1
ATOM 1312 O O . MET A 1 181 ? 9.849 -10.146 -9.767 1.00 90.81 181 MET A O 1
ATOM 1316 N N . ASP A 1 182 ? 7.792 -10.985 -10.033 1.00 90.69 182 ASP A N 1
ATOM 1317 C CA . ASP A 1 182 ? 8.067 -11.795 -11.226 1.00 90.69 182 ASP A CA 1
ATOM 1318 C C . ASP A 1 182 ? 7.802 -11.034 -12.545 1.00 90.69 182 ASP A C 1
ATOM 1320 O O . ASP A 1 182 ? 7.933 -11.595 -13.632 1.00 90.69 182 ASP A O 1
ATOM 1324 N N . GLY A 1 183 ? 7.449 -9.746 -12.463 1.00 93.31 183 GLY A N 1
ATOM 1325 C CA . GLY A 1 183 ? 7.193 -8.866 -13.601 1.00 93.31 183 GLY A CA 1
ATOM 1326 C C . GLY A 1 183 ? 5.773 -8.935 -14.171 1.00 93.31 183 GLY A C 1
ATOM 1327 O O . GLY A 1 183 ? 5.465 -8.151 -15.080 1.00 93.31 183 GLY A O 1
ATOM 1328 N N . VAL A 1 184 ? 4.904 -9.814 -13.651 1.00 95.31 184 VAL A N 1
ATOM 1329 C CA . VAL A 1 184 ? 3.496 -9.914 -14.072 1.00 95.31 184 VAL A CA 1
ATOM 1330 C C . VAL A 1 184 ? 2.779 -8.599 -13.784 1.00 95.31 184 VAL A C 1
ATOM 1332 O O . VAL A 1 184 ? 2.822 -8.097 -12.664 1.00 95.31 184 VAL A O 1
ATOM 1335 N N . SER A 1 185 ? 2.117 -8.040 -14.798 1.00 95.62 185 SER A N 1
ATOM 1336 C CA . SER A 1 185 ? 1.434 -6.749 -14.698 1.00 95.62 185 SER A CA 1
ATOM 1337 C C . SER A 1 185 ? -0.028 -6.897 -14.274 1.00 95.62 185 SER A C 1
ATOM 1339 O O . SER A 1 185 ? -0.753 -7.763 -14.759 1.00 95.62 185 SER A O 1
ATOM 1341 N N . TRP A 1 186 ? -0.442 -5.995 -13.392 1.00 96.06 186 TRP A N 1
ATOM 1342 C CA . TRP A 1 186 ? -1.763 -5.817 -12.819 1.00 96.06 186 TRP A CA 1
ATOM 1343 C C . TRP A 1 186 ? -2.233 -4.396 -13.158 1.00 96.06 186 TRP A C 1
ATOM 1345 O O . TRP A 1 186 ? -1.819 -3.438 -12.504 1.00 96.06 186 TRP A O 1
ATOM 1355 N N . PRO A 1 187 ? -3.057 -4.230 -14.208 1.00 93.75 187 PRO A N 1
ATOM 1356 C CA . PRO A 1 187 ? -3.395 -2.910 -14.741 1.00 93.75 187 PRO A CA 1
ATOM 1357 C C . PRO A 1 187 ? -4.259 -2.062 -13.804 1.00 93.75 187 PRO A C 1
ATOM 1359 O O . PRO A 1 187 ? -4.217 -0.844 -13.909 1.00 93.75 187 PRO A O 1
ATOM 1362 N N . TYR A 1 188 ? -4.996 -2.696 -12.889 1.00 91.69 188 TYR A N 1
ATOM 1363 C CA . TYR A 1 188 ? -5.993 -2.047 -12.034 1.00 91.69 188 TYR A CA 1
ATOM 1364 C C . TYR A 1 188 ? -5.666 -2.253 -10.549 1.00 91.69 188 TYR A C 1
ATOM 1366 O O . TYR A 1 188 ? -6.347 -3.027 -9.868 1.00 91.69 188 TYR A O 1
ATOM 1374 N N . PRO A 1 189 ? -4.577 -1.656 -10.043 1.00 95.75 189 PRO A N 1
ATOM 1375 C CA . PRO A 1 189 ? -4.320 -1.642 -8.613 1.00 95.75 189 PRO A CA 1
ATOM 1376 C C . PRO A 1 189 ? -5.338 -0.733 -7.903 1.00 95.75 189 PRO A C 1
ATOM 1378 O O . PRO A 1 189 ? -5.926 0.166 -8.497 1.00 95.75 189 PRO A O 1
ATOM 1381 N N . ILE A 1 190 ? -5.539 -0.959 -6.610 1.00 95.75 190 ILE A N 1
ATOM 1382 C CA . ILE A 1 190 ? -6.361 -0.099 -5.759 1.00 95.75 190 ILE A CA 1
ATOM 1383 C C . ILE A 1 190 ? -5.418 0.795 -4.967 1.00 95.75 190 ILE A C 1
ATOM 1385 O O . ILE A 1 190 ? -4.698 0.306 -4.095 1.00 95.75 190 ILE A O 1
ATOM 1389 N N . THR A 1 191 ? -5.436 2.093 -5.257 1.00 96.00 191 THR A N 1
ATOM 1390 C CA . THR A 1 191 ? -4.694 3.097 -4.485 1.00 96.00 191 THR A CA 1
ATOM 1391 C C . THR A 1 191 ? -5.476 3.460 -3.232 1.00 96.00 191 THR A C 1
ATOM 1393 O O . THR A 1 191 ? -6.680 3.707 -3.300 1.00 96.00 191 THR A O 1
ATOM 1396 N N . THR A 1 192 ? -4.812 3.490 -2.077 1.00 94.75 192 THR A N 1
ATOM 1397 C CA . THR A 1 192 ? -5.449 3.856 -0.806 1.00 94.75 192 THR A CA 1
ATOM 1398 C C . THR A 1 192 ? -4.892 5.155 -0.248 1.00 94.75 192 THR A C 1
ATOM 1400 O O . THR A 1 192 ? -3.716 5.494 -0.411 1.00 94.75 192 THR A O 1
ATOM 1403 N N . TYR A 1 193 ? -5.771 5.886 0.435 1.00 92.69 193 TYR A N 1
ATOM 1404 C CA . TYR A 1 193 ? -5.487 7.192 1.006 1.00 92.69 193 TYR A CA 1
ATOM 1405 C C . TYR A 1 193 ? -5.880 7.218 2.479 1.00 92.69 193 TYR A C 1
ATOM 1407 O O . TYR A 1 193 ? -6.872 6.622 2.899 1.00 92.69 193 TYR A O 1
ATOM 1415 N N . LEU A 1 194 ? -5.104 7.958 3.258 1.00 89.50 194 LEU A N 1
ATOM 1416 C CA . LEU A 1 194 ? -5.289 8.187 4.679 1.00 89.50 194 LEU A CA 1
ATOM 1417 C C . LEU A 1 194 ? -5.600 9.658 4.924 1.00 89.50 194 LEU A C 1
ATOM 1419 O O . LEU A 1 194 ? -5.175 10.548 4.177 1.00 89.50 194 LEU A O 1
ATOM 1423 N N . ASN A 1 195 ? -6.316 9.915 6.012 1.00 85.12 195 ASN A N 1
ATOM 1424 C CA . ASN A 1 195 ? -6.589 11.268 6.473 1.00 85.12 195 ASN A CA 1
ATOM 1425 C C . ASN A 1 195 ? -5.390 11.825 7.269 1.00 85.12 195 ASN A C 1
ATOM 1427 O O . ASN A 1 195 ? -4.901 12.919 6.971 1.00 85.12 195 ASN A O 1
ATOM 1431 N N . SER A 1 196 ? -4.850 11.039 8.205 1.00 84.69 196 SER A N 1
ATOM 1432 C CA . SER A 1 196 ? -3.587 11.274 8.913 1.00 84.69 196 SER A CA 1
ATOM 1433 C C . SER A 1 196 ? -2.597 10.121 8.713 1.00 84.69 196 SER A C 1
ATOM 1435 O O . SER A 1 196 ? -2.986 8.986 8.452 1.00 84.69 196 SER A O 1
ATOM 1437 N N . SER A 1 197 ? -1.297 10.391 8.851 1.00 85.75 197 SER A N 1
ATOM 1438 C CA . SER A 1 197 ? -0.253 9.422 8.521 1.00 85.75 197 SER A CA 1
ATOM 1439 C C . SER A 1 197 ? -0.246 8.233 9.485 1.00 85.75 197 SER A C 1
ATOM 1441 O O . SER A 1 197 ? 0.180 7.143 9.112 1.00 85.75 197 SER A O 1
ATOM 1443 N N . CYS A 1 198 ? -0.741 8.440 10.707 1.00 85.19 198 CYS A N 1
ATOM 1444 C CA . CYS A 1 198 ? -0.790 7.443 11.775 1.00 85.19 198 CYS A CA 1
ATOM 1445 C C . CYS A 1 198 ? -2.203 6.876 12.027 1.00 85.19 198 CYS A C 1
ATOM 1447 O O . CYS A 1 198 ? -2.359 6.092 12.958 1.00 85.19 198 CYS A O 1
ATOM 1449 N N . ASP A 1 199 ? -3.221 7.226 11.220 1.00 81.81 199 ASP A N 1
ATOM 1450 C CA . ASP A 1 199 ? -4.643 6.886 11.482 1.00 81.81 199 ASP A CA 1
ATOM 1451 C C . ASP A 1 199 ? -4.915 5.379 11.645 1.00 81.81 199 ASP A C 1
ATOM 1453 O O . ASP A 1 199 ? -5.888 4.980 12.276 1.00 81.81 199 ASP A O 1
ATOM 1457 N N . ILE A 1 200 ? -4.061 4.540 11.066 1.00 77.69 200 ILE A N 1
ATOM 1458 C CA . ILE A 1 200 ? -4.199 3.077 11.015 1.00 77.69 200 ILE A CA 1
ATOM 1459 C C . ILE A 1 200 ? -3.144 2.346 11.850 1.00 77.69 200 ILE A C 1
ATOM 1461 O O . ILE A 1 200 ? -3.138 1.119 11.881 1.00 77.69 200 ILE A O 1
ATOM 1465 N N . LEU A 1 201 ? -2.226 3.092 12.473 1.00 74.81 201 LEU A N 1
ATOM 1466 C CA . LEU A 1 201 ? -1.095 2.548 13.224 1.00 74.81 201 LEU A CA 1
ATOM 1467 C C . LEU A 1 201 ? -1.145 2.902 14.713 1.00 74.81 201 LEU A C 1
ATOM 1469 O O . LEU A 1 201 ? -0.202 2.601 15.430 1.00 74.81 201 LEU A O 1
ATOM 1473 N N . SER A 1 202 ? -2.231 3.512 15.195 1.00 60.28 202 SER A N 1
ATOM 1474 C CA . SER A 1 202 ? -2.354 4.004 16.575 1.00 60.28 202 SER A CA 1
ATOM 1475 C C . SER A 1 202 ? -2.231 2.928 17.659 1.00 60.28 202 SER A C 1
ATOM 1477 O O . SER A 1 202 ? -2.024 3.264 18.818 1.00 60.28 202 SER A O 1
ATOM 1479 N N . GLU A 1 203 ? -2.397 1.654 17.304 1.00 64.06 203 GLU A N 1
ATOM 1480 C CA . GLU A 1 203 ? -2.212 0.519 18.220 1.00 64.06 203 GLU A CA 1
ATOM 1481 C C . GLU A 1 203 ? -0.751 0.052 18.306 1.00 64.06 203 GLU A C 1
ATOM 1483 O O . GLU A 1 203 ? -0.400 -0.726 19.191 1.00 64.06 203 GLU A O 1
ATOM 1488 N N . TYR A 1 204 ? 0.106 0.520 17.399 1.00 63.94 204 TYR A N 1
ATOM 1489 C CA . TYR A 1 204 ? 1.518 0.177 17.357 1.00 63.94 204 TYR A CA 1
ATOM 1490 C C . TYR A 1 204 ? 2.318 1.359 17.912 1.00 63.94 204 TYR A C 1
ATOM 1492 O O . TYR A 1 204 ? 2.372 2.421 17.297 1.00 63.94 204 TYR A O 1
ATOM 1500 N N . ASP A 1 205 ? 2.954 1.171 19.073 1.00 68.06 205 ASP A N 1
ATOM 1501 C CA . ASP A 1 205 ? 3.766 2.173 19.793 1.00 68.06 205 ASP A CA 1
ATOM 1502 C C . ASP A 1 205 ? 5.079 2.565 19.059 1.00 68.06 205 ASP A C 1
ATOM 1504 O O . ASP A 1 205 ? 6.103 2.845 19.684 1.00 68.06 205 ASP A O 1
ATOM 1508 N N . ASP A 1 206 ? 5.084 2.580 17.721 1.00 81.81 206 ASP A N 1
ATOM 1509 C CA . ASP A 1 206 ? 6.217 2.985 16.890 1.00 81.81 206 ASP A CA 1
ATOM 1510 C C . ASP A 1 206 ? 5.838 4.147 15.946 1.00 81.81 206 ASP A C 1
ATOM 1512 O O . ASP A 1 206 ? 5.372 3.937 14.819 1.00 81.81 206 ASP A O 1
ATOM 1516 N N . PRO A 1 207 ? 6.088 5.405 16.359 1.00 80.56 207 PRO A N 1
ATOM 1517 C CA . PRO A 1 207 ? 5.777 6.582 15.551 1.00 80.56 207 PRO A CA 1
ATOM 1518 C C . PRO A 1 207 ? 6.650 6.702 14.292 1.00 80.56 207 PRO A C 1
ATOM 1520 O O . PRO A 1 207 ? 6.345 7.502 13.403 1.00 80.56 207 PRO A O 1
ATOM 1523 N N . SER A 1 208 ? 7.738 5.931 14.175 1.00 85.75 208 SER A N 1
ATOM 1524 C CA . SER A 1 208 ? 8.596 5.971 12.988 1.00 85.75 208 SER A CA 1
ATOM 1525 C C . SER A 1 208 ? 7.895 5.397 11.751 1.00 85.75 208 SER A C 1
ATOM 1527 O O . SER A 1 208 ? 8.149 5.861 10.633 1.00 85.75 208 SER A O 1
ATOM 1529 N N . LEU A 1 209 ? 6.950 4.469 11.946 1.00 87.25 209 LEU A N 1
ATOM 1530 C CA . LEU A 1 209 ? 6.202 3.798 10.880 1.00 87.25 209 LEU A CA 1
ATOM 1531 C C . LEU A 1 209 ? 5.274 4.743 10.113 1.00 87.25 209 LEU A C 1
ATOM 1533 O O . LEU A 1 209 ? 5.064 4.563 8.916 1.00 87.25 209 LEU A O 1
ATOM 1537 N N . CYS A 1 210 ? 4.739 5.771 10.769 1.00 87.81 210 CYS A N 1
ATOM 1538 C CA . CYS A 1 210 ? 3.894 6.779 10.130 1.00 87.81 210 CYS A CA 1
ATOM 1539 C C . CYS A 1 210 ? 4.633 8.086 9.811 1.00 87.81 210 CYS A C 1
ATOM 1541 O O . CYS A 1 210 ? 4.007 9.100 9.477 1.00 87.81 210 CYS A O 1
ATOM 1543 N N . SER A 1 211 ? 5.964 8.086 9.907 1.00 88.38 211 SER A N 1
ATOM 1544 C CA . SER A 1 211 ? 6.756 9.264 9.584 1.00 88.38 211 SER A CA 1
ATOM 1545 C C . SER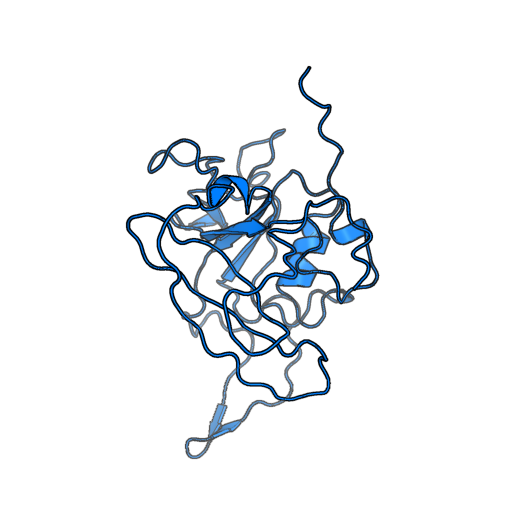 A 1 211 ? 6.850 9.472 8.070 1.00 88.38 211 SER A C 1
ATOM 1547 O O . SER A 1 211 ? 7.078 8.548 7.2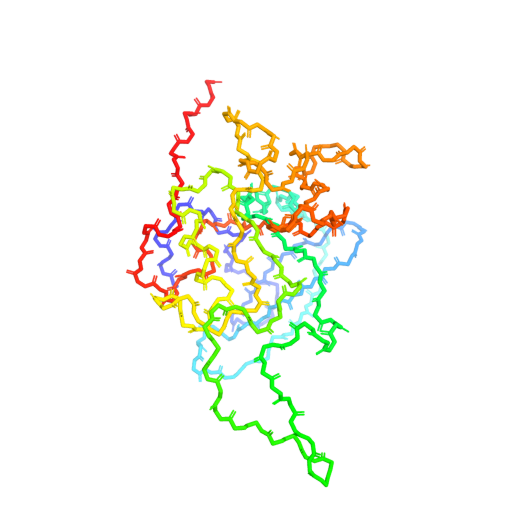84 1.00 88.38 211 SER A O 1
ATOM 1549 N N . ARG A 1 212 ? 6.699 10.730 7.663 1.00 87.44 212 ARG A N 1
ATOM 1550 C CA . ARG A 1 212 ? 6.899 11.197 6.291 1.00 87.44 212 ARG A CA 1
ATOM 1551 C C . ARG A 1 212 ? 7.916 12.339 6.321 1.00 87.44 212 ARG A C 1
ATOM 1553 O O . ARG A 1 212 ? 7.897 13.116 7.285 1.00 87.44 212 ARG A O 1
ATOM 1560 N N . PRO A 1 213 ? 8.800 12.480 5.319 1.00 79.62 213 PRO A N 1
ATOM 1561 C CA . PRO A 1 213 ? 9.655 13.651 5.217 1.00 79.62 213 PRO A CA 1
ATOM 1562 C C . PRO A 1 213 ? 8.780 14.904 5.226 1.00 79.62 213 PRO A C 1
ATOM 1564 O O . PRO A 1 213 ? 7.751 14.952 4.550 1.00 79.62 213 PRO A O 1
ATOM 1567 N N . LYS A 1 214 ? 9.172 15.928 5.992 1.00 61.34 214 LYS A N 1
ATOM 1568 C CA . LYS A 1 214 ? 8.508 17.231 5.899 1.00 61.34 214 LYS A CA 1
ATOM 1569 C C . LYS A 1 214 ? 8.699 17.723 4.470 1.00 61.34 214 LYS A C 1
ATOM 1571 O O . LYS A 1 214 ? 9.821 18.053 4.090 1.00 61.34 214 LYS A O 1
ATOM 1576 N N . THR A 1 215 ? 7.631 17.770 3.682 1.00 53.78 215 THR A N 1
ATOM 1577 C CA . THR A 1 215 ? 7.662 18.520 2.431 1.00 53.78 215 THR A CA 1
ATOM 1578 C C . THR A 1 215 ? 8.029 19.962 2.785 1.00 53.78 215 THR A C 1
ATOM 1580 O O . THR A 1 215 ? 7.431 20.526 3.712 1.00 53.78 215 THR A O 1
ATOM 1583 N N . PRO A 1 216 ? 9.035 20.578 2.135 1.00 37.59 216 PRO A N 1
ATOM 1584 C CA . PRO A 1 216 ? 9.202 22.014 2.261 1.00 37.59 216 PRO A CA 1
ATOM 1585 C C . PRO A 1 216 ? 7.869 22.641 1.856 1.00 37.59 216 PRO A C 1
ATOM 1587 O O . PRO A 1 216 ? 7.314 22.306 0.810 1.00 37.59 216 PRO A O 1
ATOM 1590 N N . ARG A 1 217 ? 7.315 23.484 2.733 1.00 32.34 217 ARG A N 1
ATOM 1591 C CA . ARG A 1 217 ? 6.122 24.272 2.421 1.00 32.34 217 ARG A CA 1
ATOM 1592 C C . ARG A 1 217 ? 6.435 25.002 1.117 1.00 32.34 217 ARG A C 1
ATOM 1594 O O . ARG A 1 217 ? 7.378 25.793 1.097 1.00 32.34 217 ARG A O 1
ATOM 1601 N N . SER A 1 218 ? 5.712 24.695 0.041 1.00 29.22 218 SER A N 1
ATOM 1602 C CA . SER A 1 218 ? 5.762 25.532 -1.153 1.00 29.22 218 SER A CA 1
ATOM 1603 C C . SER A 1 218 ? 5.460 26.973 -0.710 1.00 29.22 218 SER A C 1
ATOM 1605 O O . SER A 1 218 ? 4.534 27.145 0.092 1.00 29.22 218 SER A O 1
ATOM 1607 N N . PRO A 1 219 ? 6.295 27.952 -1.105 1.00 35.75 219 PRO A N 1
ATOM 1608 C CA . PRO A 1 219 ? 6.159 29.342 -0.677 1.00 35.75 219 PRO A CA 1
ATOM 1609 C C . PRO A 1 219 ? 4.818 29.956 -1.084 1.00 35.75 219 PRO A C 1
ATOM 1611 O O . PRO A 1 219 ? 4.266 29.539 -2.128 1.00 35.75 219 PRO A O 1
#

Sequence (219 aa):
CNHSDAAPPLAQSAGSCGTSLPSVAFTCPAKGYFNVMKAPYNSTLTGTATVKAAPSSAQYPLSEAATFRMREGAFYGTIFDPNALAAEVFVVDGRVVLPDQPVKGSVYRRMYSCYDSGWTSGAGNTTYRVCALPSDSSNCAAQVTGMCVNPSNPLYPSSMCATDDGSQVPGDGDYEGCRAMDGVSWPYPITTYLNSSCDILSEYDDPSLCSRPKTPRSP

Organism: Stigmatella aurantiaca (strain DW4/3-1) (NCBI:txid378806)

Foldseek 3Di:
DPPVDPDPPLDDDCDPPDPDPPDDDDADPPDDDDDDDDDDPDNVDDDDDDDDDDPDDDDSPDDPCLQFVAWFWWKFFDQPDPVQAQADFDQDPNDTDDDPDKAQAARRNGIEIAGAPQAPPSLLLVLVVFDPCSVRNIHGNHHYQYHCADPVDRDPPNHQFNDQADPPDGPSRDTAFGADPVRHTTGDIGIDTDSALCPPPVVPPDVSSSDGPPDDPDD